Protein AF-A0A6G0A074-F1 (afdb_monomer)

Solvent-accessible surface area (backbone atoms only — not comparable to full-atom values): 10201 Å² total; per-residue (Å²): 135,84,61,77,75,66,58,67,53,49,57,34,49,50,40,23,53,50,10,44,52,34,24,52,52,24,45,55,54,45,50,52,54,49,53,52,26,70,73,69,56,57,75,54,70,69,56,51,53,50,46,51,53,35,48,51,46,16,53,52,8,47,50,36,26,48,57,20,47,52,52,57,41,70,76,45,48,68,67,45,74,73,26,37,65,51,51,39,40,50,54,37,50,49,54,36,50,56,44,49,51,45,43,58,72,58,47,46,56,53,53,52,49,60,57,72,41,88,86,60,82,68,56,71,67,57,55,52,50,54,51,52,52,48,34,42,44,50,14,46,44,54,33,29,55,51,49,45,50,49,61,71,68,53,81,81,77,91,58,57,40,66,59,54,47,51,53,48,50,53,46,30,53,51,34,27,50,51,32,49,50,51,52,53,54,53,56,54,57,66,74,77,110

Sequence (193 aa):
MEFPFIDGVRIPLFLHLLGFAMGLGGAIVTDLFFFRFIRDFRISRQEADLMRILSGIMWTGILLLTVSGVWLFAMNTERYLASDRFLAKMTIVAALLVNGTFLHFVIAPKLHKIAYHEKTHPKHDELKRLRRQAFVSGGISFASWFSAFVLA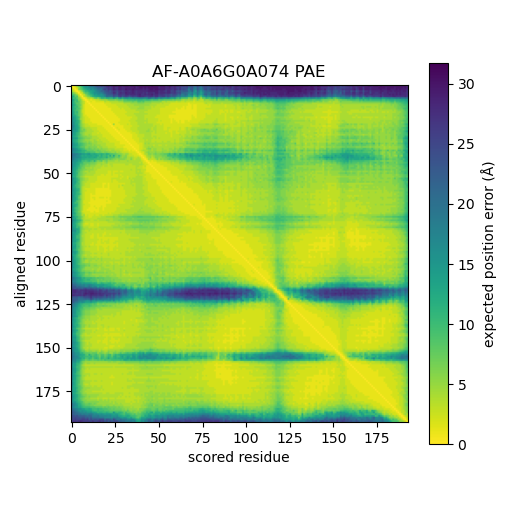WLKWRDVPYIAYIAAYALFLTSAVTGSLLIDRQMERKSRVQ

pLDDT: mean 85.56, std 12.69, range [37.12, 98.31]

Secondary structure (DSSP, 8-state):
---HHHHHHHHHHHHHHHHHHHHHHHHHHHHHHHHHHHHHS---HHHHHHHHHHHHHHHHHHHHHHHHHHHHHHHSHHHHHT-HHHHHHHHHHHHHHHHHHHIIIIIHHHHHHHHH-TT----HHHHHHHHHHHHHHHHHHHHHHHHHHHHHH----S--HHHHHHHHHHHHHHHHHHHHHHHHHHHHHTTT-

Mean predicted aligned error: 6.37 Å

Foldseek 3Di:
DDDPVVPQLPVLVVLQVQLLCQQLVLLVVLLVLVLVCLLVLEDDPVSVVVNVVSVVSNVSSVVSNVVSVVSNCVVPVPVLVPALLNVLLVVLVVLLVVLVCCCVVPLVVVSVCSSPDPPDDPPPVVSLVSSLSSLLSSLSNVLSSVLNVCSVVDPDRPDHNVNSVVVSVVSSVVSSVVSVVVSVVSVVVVVVD

Radius of gyration: 19.54 Å; Cα contacts (8 Å, |Δi|>4): 151; chains: 1; bounding box: 55×35×57 Å

Structure (mmCIF, N/CA/C/O backbone):
data_AF-A0A6G0A074-F1
#
_entry.id   AF-A0A6G0A074-F1
#
loop_
_atom_site.group_PDB
_atom_site.id
_atom_site.type_symbol
_atom_site.label_atom_id
_atom_site.label_alt_id
_atom_site.label_comp_id
_atom_site.label_asym_id
_atom_site.label_entity_id
_atom_site.label_seq_id
_atom_site.pdbx_PDB_ins_code
_atom_site.Cartn_x
_atom_site.Cartn_y
_atom_site.Cartn_z
_atom_site.occupancy
_atom_site.B_iso_or_equiv
_atom_site.auth_seq_id
_atom_site.auth_comp_id
_atom_site.auth_asym_id
_atom_site.auth_atom_id
_atom_site.pdbx_PDB_model_num
ATOM 1 N N . MET A 1 1 ? 27.599 18.579 -23.836 1.00 37.12 1 MET A N 1
ATOM 2 C CA . MET A 1 1 ? 26.781 17.586 -24.559 1.00 37.12 1 MET A CA 1
ATOM 3 C C . MET A 1 1 ? 25.788 17.045 -23.540 1.00 37.12 1 MET A C 1
ATOM 5 O O . MET A 1 1 ? 26.117 16.139 -22.787 1.00 37.12 1 MET A O 1
ATOM 9 N N . GLU A 1 2 ? 24.659 17.733 -23.377 1.00 38.62 2 GLU A N 1
ATOM 10 C CA . GLU A 1 2 ? 23.590 17.294 -22.474 1.00 38.62 2 GLU A CA 1
ATOM 11 C C . GLU A 1 2 ? 22.882 16.110 -23.128 1.00 38.62 2 GLU A C 1
ATOM 13 O O . GLU A 1 2 ? 22.582 16.151 -24.319 1.00 38.62 2 GLU A O 1
ATOM 18 N N . PHE A 1 3 ? 22.695 15.024 -22.383 1.00 38.44 3 PHE A N 1
ATOM 19 C CA . PHE A 1 3 ? 21.988 13.844 -22.866 1.00 38.44 3 PHE A CA 1
ATOM 20 C C . PHE A 1 3 ? 20.483 14.040 -22.611 1.00 38.44 3 PHE A C 1
ATOM 22 O O . PHE A 1 3 ? 20.051 13.806 -21.481 1.00 38.44 3 PHE A O 1
ATOM 29 N N . PRO A 1 4 ? 19.654 14.383 -23.617 1.00 48.97 4 PRO A N 1
ATOM 30 C CA . PRO A 1 4 ? 18.220 14.646 -23.424 1.00 48.97 4 PRO A CA 1
ATOM 31 C C . PRO A 1 4 ? 17.438 13.436 -22.877 1.00 48.97 4 PRO A C 1
ATOM 33 O O . PRO A 1 4 ? 16.350 13.579 -22.325 1.00 48.97 4 PRO A O 1
ATOM 36 N N . PHE A 1 5 ? 18.005 12.228 -22.970 1.00 48.47 5 PHE A N 1
ATOM 37 C CA . PHE A 1 5 ? 17.428 11.005 -22.408 1.00 48.47 5 PHE A CA 1
ATOM 38 C C . PHE A 1 5 ? 17.556 10.908 -20.876 1.00 48.47 5 PHE A C 1
ATOM 40 O O . PHE A 1 5 ? 16.754 10.237 -20.227 1.00 48.47 5 PHE A O 1
ATOM 47 N N . ILE A 1 6 ? 18.549 11.576 -20.276 1.00 54.50 6 ILE A N 1
ATOM 48 C CA . ILE A 1 6 ? 18.783 11.526 -18.826 1.00 54.50 6 ILE A CA 1
ATOM 49 C C . ILE A 1 6 ? 17.765 12.402 -18.072 1.00 54.50 6 ILE A C 1
ATOM 51 O O . ILE A 1 6 ? 17.428 12.087 -16.930 1.00 54.50 6 ILE A O 1
ATOM 55 N N . ASP A 1 7 ? 17.207 13.434 -18.706 1.00 61.25 7 ASP A N 1
ATOM 56 C CA . ASP A 1 7 ? 16.303 14.379 -18.038 1.00 61.25 7 ASP A CA 1
ATOM 57 C C . ASP A 1 7 ? 14.841 13.917 -18.002 1.00 61.25 7 ASP A C 1
ATOM 59 O O . ASP A 1 7 ? 14.151 14.138 -17.003 1.00 61.25 7 ASP A O 1
ATOM 63 N N . GLY A 1 8 ? 14.388 13.169 -19.015 1.00 73.00 8 GLY A N 1
ATOM 64 C CA . GLY A 1 8 ? 13.000 12.703 -19.105 1.00 73.00 8 GLY A CA 1
ATOM 65 C C . GLY A 1 8 ? 12.577 11.750 -17.981 1.00 73.00 8 GLY A C 1
ATOM 66 O O . GLY A 1 8 ? 11.441 11.817 -17.526 1.00 73.00 8 GLY A O 1
ATOM 67 N N . VAL A 1 9 ? 13.478 10.890 -17.491 1.00 84.31 9 VAL A N 1
ATOM 68 C CA . VAL A 1 9 ? 13.167 9.892 -16.443 1.00 84.31 9 VAL A CA 1
ATOM 69 C C . VAL A 1 9 ? 13.237 10.490 -15.034 1.00 84.31 9 VAL A C 1
ATOM 71 O O . VAL A 1 9 ? 12.569 10.005 -14.122 1.00 84.31 9 VAL A O 1
ATOM 74 N N . ARG A 1 10 ? 14.026 11.553 -14.831 1.00 88.31 10 ARG A N 1
ATOM 75 C CA . ARG A 1 10 ? 14.279 12.136 -13.501 1.00 88.31 10 ARG A CA 1
ATOM 76 C C . ARG A 1 10 ? 13.015 12.681 -12.856 1.00 88.31 10 ARG A C 1
ATOM 78 O O . ARG A 1 10 ? 12.766 12.393 -11.691 1.00 88.31 10 ARG A O 1
ATOM 85 N N . ILE A 1 11 ? 12.219 13.431 -13.617 1.00 91.25 11 ILE A N 1
ATOM 86 C CA . ILE A 1 11 ? 10.974 14.041 -13.136 1.00 91.25 11 ILE A CA 1
ATOM 87 C C . ILE A 1 11 ? 9.956 12.973 -12.707 1.00 91.25 11 ILE A C 1
ATOM 89 O O . ILE A 1 11 ? 9.558 12.988 -11.540 1.00 91.25 11 ILE A O 1
ATOM 93 N N . PRO A 1 12 ? 9.547 12.018 -13.566 1.00 93.06 12 PRO A N 1
ATOM 94 C CA . PRO A 1 12 ? 8.594 11.002 -13.153 1.00 93.06 12 PRO A CA 1
ATOM 95 C C . PRO A 1 12 ? 9.177 10.106 -12.057 1.00 93.06 12 PRO A C 1
ATOM 97 O O . PRO A 1 12 ? 8.452 9.766 -11.134 1.00 93.06 12 PRO A O 1
ATOM 100 N N . LEU A 1 13 ? 10.477 9.794 -12.054 1.00 91.88 13 LEU A N 1
ATOM 101 C CA . LEU A 1 13 ? 11.084 9.052 -10.945 1.00 91.88 13 LEU A CA 1
ATOM 102 C C . LEU A 1 13 ? 11.005 9.818 -9.617 1.00 91.88 13 LEU A C 1
ATOM 104 O O . LEU A 1 13 ? 10.638 9.231 -8.601 1.00 91.88 13 LEU A O 1
ATOM 108 N N . PHE A 1 14 ? 11.312 11.115 -9.615 1.00 93.62 14 PHE A N 1
ATOM 109 C CA . PHE A 1 14 ? 11.195 11.965 -8.432 1.00 93.62 14 PHE A CA 1
ATOM 110 C C . PHE A 1 14 ? 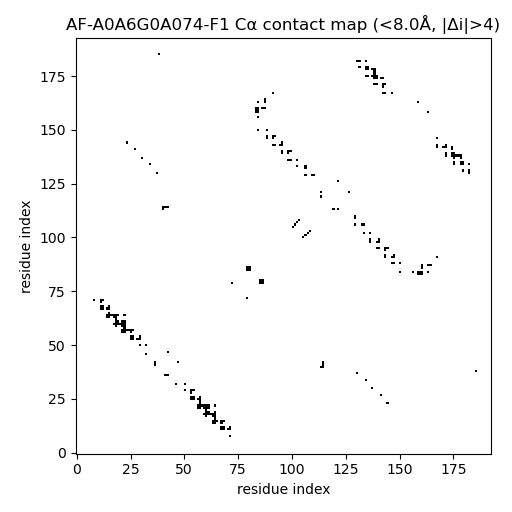9.753 12.004 -7.915 1.00 93.62 14 PHE A C 1
ATOM 112 O O . PHE A 1 14 ? 9.518 11.732 -6.738 1.00 93.62 14 PHE A O 1
ATOM 119 N N . LEU A 1 15 ? 8.782 12.258 -8.798 1.00 95.19 15 LEU A N 1
ATOM 120 C CA . LEU A 1 15 ? 7.359 12.253 -8.449 1.00 95.19 15 LEU A CA 1
ATOM 121 C C . LEU A 1 15 ? 6.897 10.879 -7.945 1.00 95.19 15 LEU A C 1
ATOM 123 O O . LEU A 1 15 ? 6.093 10.812 -7.018 1.00 95.19 15 LEU A O 1
ATOM 127 N N . HIS A 1 16 ? 7.430 9.792 -8.507 1.00 93.94 16 HIS A N 1
ATOM 128 C CA . HIS A 1 16 ? 7.124 8.428 -8.083 1.00 93.94 16 HIS A CA 1
ATOM 129 C C . HIS A 1 16 ? 7.633 8.150 -6.673 1.00 93.94 16 HIS A C 1
ATOM 131 O O . HIS A 1 16 ? 6.890 7.627 -5.849 1.00 93.94 16 HIS A O 1
ATOM 137 N N . LEU A 1 17 ? 8.873 8.536 -6.366 1.00 93.50 17 LEU A N 1
ATOM 138 C CA . LEU A 1 17 ? 9.456 8.370 -5.034 1.00 93.50 17 LEU A CA 1
ATOM 139 C C . LEU A 1 17 ? 8.767 9.261 -3.993 1.00 93.50 17 LEU A C 1
ATOM 141 O O . LEU A 1 17 ? 8.510 8.804 -2.881 1.00 93.50 17 LEU A O 1
ATOM 145 N N . LEU A 1 18 ? 8.418 10.498 -4.358 1.00 94.94 18 LEU A N 1
ATOM 146 C CA . LEU A 1 18 ? 7.651 11.398 -3.499 1.00 94.94 18 LEU A CA 1
ATOM 147 C C . LEU A 1 18 ? 6.253 10.833 -3.216 1.00 94.94 18 LEU A C 1
ATOM 149 O O . LEU A 1 18 ? 5.852 10.721 -2.058 1.00 94.94 18 LEU A O 1
ATOM 153 N N . GLY A 1 19 ? 5.544 10.412 -4.266 1.00 94.94 19 GLY A N 1
ATOM 154 C CA . GLY A 1 19 ? 4.239 9.768 -4.150 1.00 94.94 19 GLY A CA 1
ATOM 155 C C . GLY A 1 19 ? 4.298 8.493 -3.312 1.00 94.94 19 GLY A C 1
ATOM 156 O O . GLY A 1 19 ? 3.427 8.265 -2.475 1.00 94.94 19 GLY A O 1
ATOM 157 N N . PHE A 1 20 ? 5.368 7.706 -3.460 1.00 92.50 20 PHE A N 1
ATOM 158 C CA . PHE A 1 20 ? 5.613 6.516 -2.653 1.00 92.50 20 PHE A CA 1
ATOM 159 C C . PHE A 1 20 ? 5.804 6.858 -1.172 1.00 92.50 20 PHE A C 1
ATOM 161 O O . PHE A 1 20 ? 5.155 6.251 -0.324 1.00 92.50 20 PHE A O 1
ATOM 168 N N . ALA A 1 21 ? 6.651 7.839 -0.849 1.00 92.94 21 ALA A N 1
ATOM 169 C CA . ALA A 1 21 ? 6.908 8.254 0.529 1.00 92.94 21 ALA A CA 1
ATOM 170 C C . ALA A 1 21 ? 5.642 8.799 1.211 1.00 92.94 21 ALA A C 1
ATOM 172 O O . ALA A 1 21 ? 5.338 8.420 2.343 1.00 92.94 21 ALA A O 1
ATOM 173 N N . MET A 1 22 ? 4.870 9.632 0.505 1.00 93.44 22 MET A N 1
ATOM 174 C CA . MET A 1 22 ? 3.589 10.159 0.988 1.00 93.44 22 MET A CA 1
ATOM 175 C C . MET A 1 22 ? 2.543 9.053 1.159 1.00 93.44 22 MET A C 1
ATOM 177 O O . MET A 1 22 ? 1.859 9.008 2.179 1.00 93.44 22 MET A O 1
ATOM 181 N N . GLY A 1 23 ? 2.432 8.153 0.178 1.00 90.44 23 GLY A N 1
ATOM 182 C CA . GLY A 1 23 ? 1.483 7.042 0.191 1.00 90.44 23 GLY A CA 1
ATOM 183 C C . GLY A 1 23 ? 1.774 6.051 1.315 1.00 90.44 23 GLY A C 1
ATOM 184 O O . GLY A 1 23 ? 0.900 5.795 2.138 1.00 90.44 23 GLY A O 1
ATOM 185 N N . LEU A 1 24 ? 3.013 5.556 1.399 1.00 90.12 24 LEU A N 1
ATOM 186 C CA . LEU A 1 24 ? 3.448 4.617 2.433 1.00 90.12 24 LEU A CA 1
ATOM 187 C C . LEU A 1 24 ? 3.357 5.241 3.829 1.00 90.12 24 LEU A C 1
ATOM 189 O O . LEU A 1 24 ? 2.776 4.644 4.732 1.00 90.12 24 LEU A O 1
ATOM 193 N N . GLY A 1 25 ? 3.910 6.446 4.009 1.00 89.06 25 GLY A N 1
ATOM 194 C CA . GLY A 1 25 ? 3.890 7.140 5.295 1.00 89.06 25 GLY A CA 1
ATOM 195 C C . GLY A 1 25 ? 2.464 7.444 5.756 1.00 89.06 25 GLY A C 1
ATOM 196 O O . GLY A 1 25 ? 2.098 7.129 6.887 1.00 89.06 25 GLY A O 1
ATOM 197 N N . GLY A 1 26 ? 1.632 7.986 4.862 1.00 86.81 26 GLY A N 1
ATOM 198 C CA . GLY A 1 26 ? 0.226 8.274 5.138 1.00 86.81 26 GLY A CA 1
ATOM 199 C C . GLY A 1 26 ? -0.581 7.019 5.474 1.00 86.81 26 GLY A C 1
ATOM 200 O O . GLY A 1 26 ? -1.353 7.037 6.434 1.00 86.81 26 GLY A O 1
ATOM 201 N N . ALA A 1 27 ? -0.361 5.920 4.747 1.00 83.81 27 ALA A N 1
ATOM 202 C CA . ALA A 1 27 ? -1.017 4.642 5.006 1.00 83.81 27 ALA A CA 1
ATOM 203 C C . ALA A 1 27 ? -0.611 4.048 6.359 1.00 83.81 27 ALA A C 1
ATOM 205 O O . ALA A 1 27 ? -1.489 3.703 7.142 1.00 83.81 27 ALA A O 1
ATOM 206 N N . ILE A 1 28 ? 0.688 4.003 6.685 1.00 85.88 28 ILE A N 1
ATOM 207 C CA . ILE A 1 28 ? 1.168 3.481 7.976 1.00 85.88 28 ILE A CA 1
ATOM 208 C C . ILE A 1 28 ? 0.549 4.257 9.138 1.00 85.88 28 ILE A C 1
ATOM 210 O O . ILE A 1 28 ? 0.038 3.654 10.080 1.00 85.88 28 ILE A O 1
ATOM 214 N N . VAL A 1 29 ? 0.576 5.592 9.089 1.00 84.88 29 VAL A N 1
ATOM 215 C CA . VAL A 1 29 ? 0.033 6.394 1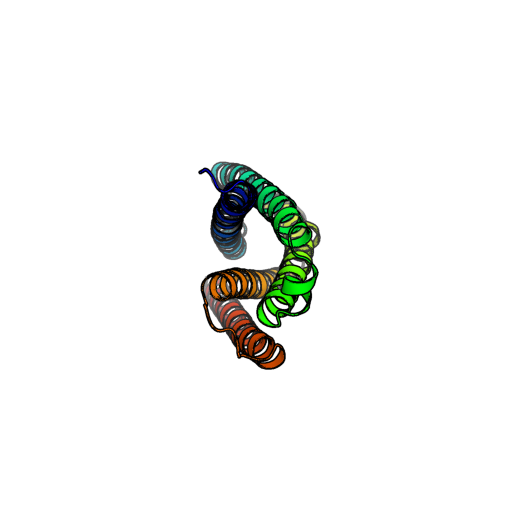0.191 1.00 84.88 29 VAL A CA 1
ATOM 216 C C . VAL A 1 29 ? -1.485 6.223 10.269 1.00 84.88 29 VAL A C 1
ATOM 218 O O . VAL A 1 29 ? -2.010 6.001 11.357 1.00 84.88 29 VAL A O 1
ATOM 221 N N . THR A 1 30 ? -2.195 6.240 9.139 1.00 81.12 30 THR A N 1
ATOM 222 C CA . THR A 1 30 ? -3.653 6.028 9.118 1.00 81.12 30 THR A CA 1
ATOM 223 C C . THR A 1 30 ? -4.030 4.655 9.675 1.00 81.12 30 THR A C 1
ATOM 225 O O . THR A 1 30 ? -4.932 4.577 10.508 1.00 81.12 30 THR A O 1
ATOM 228 N N . ASP A 1 31 ? -3.303 3.598 9.307 1.00 79.62 31 ASP A N 1
ATOM 229 C CA . ASP A 1 31 ? -3.504 2.248 9.835 1.00 79.62 31 ASP A CA 1
ATOM 230 C C . ASP A 1 31 ? -3.249 2.202 11.353 1.00 79.62 31 ASP A C 1
ATOM 232 O O . ASP A 1 31 ? -4.029 1.600 12.087 1.00 79.62 31 ASP A O 1
ATOM 236 N N . LEU A 1 32 ? -2.226 2.895 11.872 1.00 82.19 32 LEU A N 1
ATOM 237 C CA . LEU A 1 32 ? -1.968 2.981 13.319 1.00 82.19 32 LEU A CA 1
ATOM 238 C C . LEU A 1 32 ? -3.112 3.661 14.085 1.00 82.19 32 LEU A C 1
ATOM 240 O O . LEU A 1 32 ? -3.548 3.148 15.120 1.00 82.19 32 LEU A O 1
ATOM 244 N N . PHE A 1 33 ? -3.622 4.791 13.586 1.00 79.62 33 PHE A N 1
ATOM 245 C CA . PHE A 1 33 ? -4.787 5.455 14.185 1.00 79.62 33 PHE A CA 1
ATOM 246 C C . PHE A 1 33 ? -6.036 4.583 14.092 1.00 79.62 33 PHE A C 1
ATOM 248 O O . PHE A 1 33 ? -6.816 4.514 15.039 1.00 79.62 33 PHE A O 1
ATOM 255 N N . PHE A 1 34 ? -6.195 3.861 12.989 1.00 77.56 34 PHE A N 1
ATOM 256 C CA . PHE A 1 34 ? -7.287 2.923 12.800 1.00 77.56 34 PHE A CA 1
ATOM 257 C C . PHE A 1 34 ? -7.227 1.751 13.793 1.00 77.56 34 PHE A C 1
ATOM 259 O O . PHE A 1 34 ? -8.236 1.421 14.415 1.00 77.56 34 PHE A O 1
ATOM 266 N N . PHE A 1 35 ? -6.047 1.173 14.033 1.00 78.00 35 PHE A N 1
ATOM 267 C CA . PHE A 1 35 ? -5.851 0.145 15.062 1.00 78.00 35 PHE A CA 1
ATOM 268 C C . PHE A 1 35 ? -6.099 0.668 16.474 1.00 78.00 35 PHE A C 1
ATOM 270 O O . PHE A 1 35 ? -6.691 -0.032 17.299 1.00 78.00 35 PHE A O 1
ATOM 277 N N . ARG A 1 36 ? -5.669 1.902 16.756 1.00 80.75 36 ARG A N 1
ATOM 278 C CA . ARG A 1 36 ? -5.965 2.572 18.024 1.00 80.75 36 ARG A CA 1
ATOM 279 C C . ARG A 1 36 ? -7.473 2.719 18.206 1.00 80.75 36 ARG A C 1
ATOM 281 O O . ARG A 1 36 ? -7.981 2.252 19.214 1.00 80.75 36 ARG A O 1
ATOM 288 N N . PHE A 1 37 ? -8.170 3.232 17.199 1.00 77.81 37 PHE A N 1
ATOM 289 C CA . PHE A 1 37 ? -9.621 3.367 17.216 1.00 77.81 37 PHE A CA 1
ATOM 290 C C . PHE A 1 37 ? -10.340 2.031 17.422 1.00 77.81 37 PHE A C 1
ATOM 292 O O . PHE A 1 37 ? -11.305 1.943 18.165 1.00 77.81 37 PHE A O 1
ATOM 299 N N . ILE A 1 38 ? -9.880 0.953 16.794 1.00 76.12 38 ILE A N 1
ATOM 300 C CA . ILE A 1 38 ? -10.489 -0.372 16.963 1.00 76.12 38 ILE A CA 1
ATOM 301 C C . ILE A 1 38 ? -10.341 -0.907 18.396 1.00 76.12 38 ILE A C 1
ATOM 303 O O . ILE A 1 38 ? -11.151 -1.721 18.845 1.00 76.12 38 ILE A O 1
ATOM 307 N N . ARG A 1 39 ? -9.302 -0.477 19.117 1.00 75.19 39 ARG A N 1
ATOM 308 C CA . ARG A 1 39 ? -9.063 -0.877 20.506 1.00 75.19 39 ARG A CA 1
ATOM 309 C C . ARG A 1 39 ? -10.077 -0.265 21.461 1.00 75.19 39 ARG A C 1
ATOM 311 O O . ARG A 1 39 ? -10.516 -0.948 22.378 1.00 75.19 39 ARG A O 1
ATOM 318 N N . ASP A 1 40 ? -10.363 1.021 21.301 1.00 74.56 40 ASP A N 1
ATOM 319 C CA . ASP A 1 40 ? -11.133 1.818 22.261 1.00 74.56 40 ASP A CA 1
ATOM 320 C C . ASP A 1 40 ? -12.498 2.275 21.723 1.00 74.56 40 ASP A C 1
ATOM 322 O O . ASP A 1 40 ? -13.299 2.809 22.488 1.00 74.56 40 ASP A O 1
ATOM 326 N N . PHE A 1 41 ? -12.784 2.030 20.440 1.00 73.62 41 PHE A N 1
ATOM 327 C CA . PHE A 1 41 ? -13.959 2.495 19.691 1.00 73.62 41 PHE A CA 1
ATOM 328 C C . PHE A 1 41 ? -14.223 3.998 19.846 1.00 73.62 41 PHE A C 1
ATOM 330 O O . PHE A 1 41 ? -15.353 4.461 19.683 1.00 73.62 41 PHE A O 1
ATOM 337 N N . ARG A 1 42 ? -13.183 4.780 20.153 1.00 73.69 42 ARG A N 1
ATOM 338 C CA . ARG A 1 42 ? -13.276 6.217 20.410 1.00 73.69 42 ARG A CA 1
ATOM 339 C C . ARG A 1 42 ? -12.272 6.947 19.532 1.00 73.69 42 ARG A C 1
ATOM 341 O O . ARG A 1 42 ? -11.091 6.637 19.526 1.00 73.69 42 ARG A O 1
ATOM 348 N N . ILE A 1 43 ? -12.755 7.942 18.799 1.00 75.81 43 ILE A N 1
ATOM 349 C CA . ILE A 1 43 ? -11.919 8.906 18.083 1.00 75.81 43 ILE A CA 1
ATOM 350 C C . ILE A 1 43 ? -12.254 10.283 18.646 1.00 75.81 43 ILE A C 1
ATOM 352 O O . ILE A 1 43 ? -13.402 10.731 18.600 1.00 75.81 43 ILE A O 1
ATOM 356 N N . SER A 1 44 ? -11.253 10.963 19.193 1.00 81.31 44 SER A N 1
ATOM 357 C CA . SER A 1 44 ? -11.359 12.382 19.528 1.00 81.31 44 SER A CA 1
ATOM 358 C C . SER A 1 44 ? -11.456 13.230 18.255 1.00 81.31 44 SER A C 1
ATOM 360 O O . SER A 1 44 ? -11.028 12.823 17.175 1.00 81.31 44 SER A O 1
ATOM 362 N N . ARG A 1 45 ? -11.985 14.456 18.364 1.00 81.06 45 ARG A N 1
ATOM 363 C CA . ARG A 1 45 ? -12.049 15.383 17.215 1.00 81.06 45 ARG A CA 1
ATOM 364 C C . ARG A 1 45 ? -10.668 15.643 16.604 1.00 81.06 45 ARG A C 1
ATOM 366 O O . ARG A 1 45 ? -10.533 15.636 15.390 1.00 81.06 45 ARG A O 1
ATOM 373 N N . GLN A 1 46 ? -9.650 15.786 17.451 1.00 84.38 46 GLN A N 1
ATOM 374 C CA . GLN A 1 46 ? -8.261 15.987 17.031 1.00 84.38 46 GLN A CA 1
ATOM 375 C C . GLN A 1 46 ? -7.721 14.777 16.254 1.00 84.38 46 GLN A C 1
ATOM 377 O O . GLN A 1 46 ? -7.100 14.950 15.208 1.00 84.38 46 GLN A O 1
ATOM 382 N N . GLU A 1 47 ? -7.995 13.553 16.723 1.00 81.19 47 GLU A N 1
ATOM 383 C CA . GLU A 1 47 ? -7.628 12.322 16.010 1.00 81.19 47 GLU A CA 1
ATOM 384 C C . GLU A 1 47 ? -8.357 12.227 14.657 1.00 81.19 47 GLU A C 1
ATOM 386 O O . GLU A 1 47 ? -7.727 11.907 13.651 1.00 81.19 47 GLU A O 1
ATOM 391 N N . ALA A 1 48 ? -9.649 12.572 14.596 1.00 81.38 48 ALA A N 1
ATOM 392 C CA . ALA A 1 48 ? -10.417 12.581 13.347 1.00 81.38 48 ALA A CA 1
ATOM 393 C C . ALA A 1 48 ? -9.866 13.585 12.323 1.00 81.38 48 ALA A C 1
ATOM 395 O O . ALA A 1 48 ? -9.733 13.260 11.140 1.00 81.38 48 ALA A O 1
ATOM 396 N N . ASP A 1 49 ? -9.548 14.802 12.766 1.00 85.94 49 ASP A N 1
ATOM 397 C CA . ASP A 1 49 ? -9.016 15.851 11.897 1.00 85.94 49 ASP A CA 1
ATOM 398 C C . ASP A 1 49 ? -7.615 15.488 11.387 1.00 85.94 49 ASP A C 1
ATOM 400 O O . ASP A 1 49 ? -7.341 15.628 10.192 1.00 85.94 49 ASP A O 1
ATOM 404 N N . LEU A 1 50 ? -6.763 14.917 12.246 1.00 85.94 50 LEU A N 1
ATOM 405 C CA . LEU A 1 50 ? -5.457 14.398 11.841 1.00 85.94 50 LEU A CA 1
ATOM 406 C C . LEU A 1 50 ? -5.590 13.261 10.819 1.00 85.94 50 LEU A C 1
ATOM 408 O O . LEU A 1 50 ? -4.923 13.288 9.785 1.00 85.94 50 LEU A O 1
ATOM 412 N N . MET A 1 51 ? -6.486 12.296 11.051 1.00 83.00 51 MET A N 1
ATOM 413 C CA . MET A 1 51 ? -6.754 11.219 10.090 1.00 83.00 51 MET A CA 1
ATOM 414 C C . MET A 1 51 ? -7.250 11.758 8.744 1.00 83.00 51 MET A C 1
ATOM 416 O O . MET A 1 51 ? -6.861 11.228 7.703 1.00 83.00 51 MET A O 1
ATOM 420 N N . ARG A 1 52 ? -8.069 12.821 8.731 1.00 85.44 52 ARG A N 1
ATOM 421 C CA . ARG A 1 52 ? -8.533 13.467 7.492 1.00 85.44 52 ARG A CA 1
ATOM 422 C C . ARG A 1 52 ? -7.370 14.083 6.711 1.00 85.44 52 ARG A C 1
ATOM 424 O O . ARG A 1 52 ? -7.275 13.862 5.505 1.00 85.44 52 ARG A O 1
ATOM 431 N N . ILE A 1 53 ? -6.475 14.804 7.390 1.00 89.50 53 ILE A N 1
ATOM 432 C CA . ILE A 1 53 ? -5.281 15.406 6.773 1.00 89.50 53 ILE A CA 1
ATOM 433 C C . ILE A 1 53 ? -4.366 14.315 6.203 1.00 89.50 53 ILE A C 1
ATOM 435 O O . ILE A 1 53 ? -3.987 14.373 5.034 1.00 89.50 53 ILE A O 1
ATOM 439 N N . LEU A 1 54 ? -4.059 13.285 6.998 1.00 87.75 54 LEU A N 1
ATOM 440 C CA . LEU A 1 54 ? -3.202 12.171 6.583 1.00 87.75 54 LEU A CA 1
ATOM 441 C C . LEU A 1 54 ? -3.801 11.375 5.424 1.00 87.75 54 LEU A C 1
ATOM 443 O O . LEU A 1 54 ? -3.079 11.010 4.499 1.00 87.75 54 LEU A O 1
ATOM 447 N N . SER A 1 55 ? -5.119 11.168 5.429 1.00 83.81 55 SER A N 1
ATOM 448 C CA . SER A 1 55 ? -5.823 10.540 4.310 1.00 83.81 55 SER A CA 1
ATOM 449 C C . SER A 1 55 ? -5.685 11.374 3.035 1.00 83.81 55 SER A C 1
ATOM 451 O O . SER A 1 55 ? -5.430 10.818 1.971 1.00 83.81 55 SER A O 1
ATOM 453 N N . GLY A 1 56 ? -5.788 12.705 3.125 1.00 88.69 56 GLY A N 1
ATOM 454 C CA . GLY A 1 56 ? -5.556 13.607 1.992 1.00 88.69 56 GLY A CA 1
ATOM 455 C C . GLY A 1 56 ? -4.129 13.516 1.437 1.00 88.69 56 GLY A C 1
ATOM 456 O O . GLY A 1 56 ? -3.942 13.401 0.223 1.00 88.69 56 GLY A O 1
ATOM 457 N N . ILE A 1 57 ? -3.121 13.491 2.316 1.00 91.19 57 ILE A N 1
ATOM 458 C CA . ILE A 1 57 ? -1.709 13.290 1.941 1.00 91.19 57 ILE A CA 1
ATOM 459 C C . ILE A 1 57 ? -1.516 11.925 1.270 1.00 91.19 57 ILE A C 1
ATOM 461 O O . ILE A 1 57 ? -0.880 11.846 0.220 1.00 91.19 57 ILE A O 1
ATOM 465 N N . MET A 1 58 ? -2.099 10.864 1.832 1.00 89.31 58 MET A N 1
ATOM 466 C CA . MET A 1 58 ? -2.034 9.507 1.288 1.00 89.31 58 MET A CA 1
ATOM 467 C C . MET A 1 58 ? -2.637 9.439 -0.119 1.00 89.31 58 MET A C 1
ATOM 469 O O . MET A 1 58 ? -1.987 8.935 -1.031 1.00 89.31 58 MET A O 1
ATOM 473 N N . TRP A 1 59 ? -3.842 9.981 -0.326 1.00 86.69 59 TRP A N 1
ATOM 474 C CA . TRP A 1 59 ? -4.495 9.999 -1.640 1.00 86.69 59 TRP A CA 1
ATOM 475 C C . TRP A 1 59 ? -3.724 10.829 -2.667 1.00 86.69 59 TRP A C 1
ATOM 477 O O . TRP A 1 59 ? -3.587 10.411 -3.816 1.00 86.69 59 TRP A O 1
ATOM 487 N N . THR A 1 60 ? -3.155 11.959 -2.245 1.00 92.38 60 THR A N 1
ATOM 488 C CA . THR A 1 60 ? -2.256 12.761 -3.088 1.00 92.38 60 THR A CA 1
ATOM 489 C C . THR A 1 60 ? -1.015 11.954 -3.476 1.00 92.38 60 THR A C 1
ATOM 491 O O . THR A 1 60 ? -0.626 11.933 -4.643 1.00 92.38 60 THR A O 1
ATOM 494 N N . GLY A 1 61 ? -0.431 11.224 -2.522 1.00 93.31 61 GLY A N 1
ATOM 495 C CA . GLY A 1 61 ? 0.686 10.314 -2.761 1.00 93.31 61 GLY A CA 1
ATOM 496 C C . GLY A 1 61 ? 0.344 9.200 -3.751 1.00 93.31 61 GLY A C 1
ATOM 497 O O . GLY A 1 61 ? 1.102 8.971 -4.688 1.00 93.31 61 GLY A O 1
ATOM 498 N N . ILE A 1 62 ? -0.821 8.559 -3.606 1.00 90.88 62 ILE A N 1
ATOM 499 C CA . ILE A 1 62 ? -1.320 7.525 -4.530 1.00 90.88 62 ILE A CA 1
ATOM 500 C C . ILE A 1 62 ? -1.493 8.093 -5.942 1.00 90.88 62 ILE A C 1
ATOM 502 O O . ILE A 1 62 ? -1.080 7.448 -6.908 1.00 90.88 62 ILE A O 1
ATOM 506 N N . LEU A 1 63 ? -2.062 9.294 -6.077 1.00 93.62 63 LEU A N 1
ATOM 507 C CA . LEU A 1 63 ? -2.218 9.955 -7.373 1.00 93.62 63 LEU A CA 1
ATOM 508 C C . LEU A 1 63 ? -0.854 10.206 -8.027 1.00 93.62 63 LEU A C 1
ATOM 510 O O . LEU A 1 63 ? -0.640 9.790 -9.166 1.00 93.62 63 LEU A O 1
ATOM 514 N N . LEU A 1 64 ? 0.083 10.817 -7.293 1.00 95.19 64 LEU A N 1
ATOM 515 C CA . LEU A 1 64 ? 1.443 11.067 -7.777 1.00 95.19 64 LEU A CA 1
ATOM 516 C C . LEU A 1 64 ? 2.144 9.768 -8.173 1.00 95.19 64 LEU A C 1
ATOM 518 O O . LEU A 1 64 ? 2.691 9.682 -9.272 1.00 95.19 64 LEU A O 1
ATOM 522 N N . LEU A 1 65 ? 2.085 8.745 -7.318 1.00 93.75 65 LEU A N 1
ATOM 523 C CA . LEU A 1 65 ? 2.684 7.431 -7.543 1.00 93.75 65 LEU A CA 1
ATOM 524 C C . LEU A 1 65 ? 2.131 6.770 -8.810 1.00 93.75 65 LEU A C 1
ATOM 526 O O . LEU A 1 65 ? 2.893 6.210 -9.598 1.00 93.75 65 LEU A O 1
ATOM 530 N N . THR A 1 66 ? 0.818 6.860 -9.019 1.00 93.12 66 THR A N 1
ATOM 531 C CA . THR A 1 66 ? 0.130 6.237 -10.155 1.00 93.12 66 THR A CA 1
ATOM 532 C C . THR A 1 66 ? 0.464 6.956 -11.456 1.00 93.12 66 THR A C 1
ATOM 534 O O . THR A 1 66 ? 0.931 6.317 -12.395 1.00 93.12 66 THR A O 1
ATOM 537 N N . VAL A 1 67 ? 0.300 8.282 -11.506 1.00 96.25 67 VAL A N 1
ATOM 538 C CA . VAL A 1 67 ? 0.567 9.082 -12.715 1.00 96.25 67 VAL A CA 1
ATOM 539 C C . VAL A 1 67 ? 2.031 8.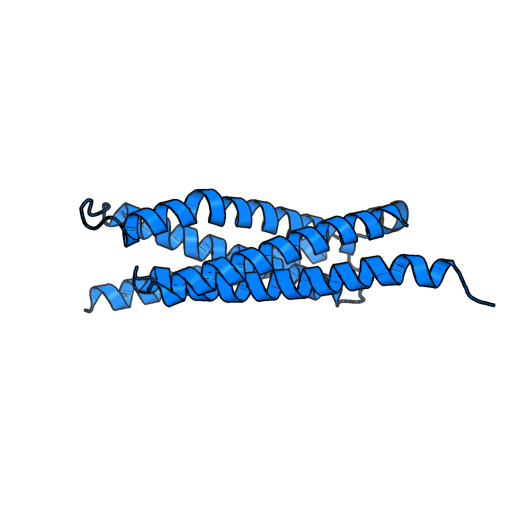961 -13.133 1.00 96.25 67 VAL A C 1
ATOM 541 O O . VAL A 1 67 ? 2.331 8.663 -14.288 1.00 96.25 67 VAL A O 1
ATOM 544 N N . SER A 1 68 ? 2.954 9.118 -12.185 1.00 95.25 68 SER A N 1
ATOM 545 C CA . SER A 1 68 ? 4.383 8.952 -12.459 1.00 95.25 68 SER A CA 1
ATOM 546 C C . SER A 1 68 ? 4.760 7.514 -12.824 1.00 95.25 68 SER A C 1
ATOM 548 O O . SER A 1 68 ? 5.622 7.309 -13.673 1.00 95.25 68 SER A O 1
ATOM 550 N N . GLY A 1 69 ? 4.109 6.510 -12.228 1.00 93.50 69 GLY A N 1
ATOM 551 C CA . GLY A 1 69 ? 4.326 5.102 -12.549 1.00 93.50 69 GLY A CA 1
ATOM 552 C C . GLY A 1 69 ? 3.892 4.759 -13.973 1.00 93.50 69 GLY A C 1
ATOM 553 O O . GLY A 1 69 ? 4.632 4.083 -14.686 1.00 93.50 69 GLY A O 1
ATOM 554 N N . VAL A 1 70 ? 2.739 5.279 -14.406 1.00 95.12 70 VAL A N 1
ATOM 555 C CA . VAL A 1 70 ? 2.259 5.166 -15.792 1.00 95.12 70 VAL A CA 1
ATOM 556 C C . VAL A 1 70 ? 3.216 5.873 -16.749 1.00 95.12 70 VAL A C 1
ATOM 558 O O . VAL A 1 70 ? 3.560 5.309 -17.784 1.00 95.12 70 VAL A O 1
ATOM 561 N N . TRP A 1 71 ? 3.708 7.060 -16.387 1.00 94.50 71 TRP A N 1
ATOM 562 C CA . TRP A 1 71 ? 4.698 7.777 -17.192 1.00 94.50 71 TRP A CA 1
ATOM 563 C C . TRP A 1 71 ? 5.993 6.964 -17.348 1.00 94.50 71 TRP A C 1
ATOM 565 O O . TRP A 1 71 ? 6.434 6.724 -18.471 1.00 94.50 71 TRP A O 1
ATOM 575 N N . LEU A 1 72 ? 6.567 6.460 -16.249 1.00 92.25 72 LEU A N 1
ATOM 576 C CA . LEU A 1 72 ? 7.753 5.595 -16.298 1.00 92.25 72 LEU A CA 1
ATOM 577 C C . LEU A 1 72 ? 7.511 4.358 -17.168 1.00 92.25 72 LEU A C 1
ATOM 579 O O . LEU A 1 72 ? 8.351 4.015 -17.994 1.00 92.25 72 LEU A O 1
ATOM 583 N N . PHE A 1 73 ? 6.354 3.713 -17.017 1.00 93.44 73 PHE A N 1
ATOM 584 C CA . PHE A 1 73 ? 5.984 2.540 -17.803 1.00 93.44 73 PHE A CA 1
ATOM 585 C C . PHE A 1 73 ? 5.878 2.839 -19.306 1.00 93.44 73 PHE A C 1
ATOM 587 O O . PHE A 1 73 ? 6.374 2.059 -20.122 1.00 93.44 73 PHE A O 1
ATOM 594 N N . ALA A 1 74 ? 5.290 3.978 -19.677 1.00 94.25 74 ALA A N 1
ATOM 595 C CA . ALA A 1 74 ? 5.140 4.402 -21.068 1.00 94.25 74 ALA A CA 1
ATOM 596 C C . ALA A 1 74 ? 6.487 4.707 -21.750 1.00 94.25 74 ALA A C 1
ATOM 598 O O . ALA A 1 74 ? 6.606 4.561 -22.962 1.00 94.25 74 ALA A O 1
ATOM 599 N N . MET A 1 75 ? 7.521 5.081 -20.986 1.00 91.88 75 MET A N 1
ATOM 600 C CA . MET A 1 75 ? 8.857 5.345 -21.535 1.00 91.88 75 MET A CA 1
ATOM 601 C C . MET A 1 75 ? 9.591 4.084 -22.009 1.00 91.88 75 MET A C 1
ATOM 603 O O . MET A 1 75 ? 10.491 4.190 -22.840 1.00 91.88 75 MET A O 1
ATOM 607 N N . ASN A 1 76 ? 9.268 2.900 -21.473 1.00 92.00 76 ASN A N 1
ATOM 608 C CA . ASN A 1 76 ? 9.876 1.641 -21.916 1.00 92.00 76 ASN A CA 1
ATOM 609 C C . ASN A 1 76 ? 9.007 0.421 -21.570 1.00 92.00 76 ASN A C 1
ATOM 611 O O . ASN A 1 76 ? 9.359 -0.409 -20.728 1.00 92.00 76 ASN A O 1
ATOM 615 N N . THR A 1 77 ? 7.847 0.330 -22.213 1.00 94.31 77 THR A N 1
ATOM 616 C CA . THR A 1 77 ? 6.833 -0.688 -21.917 1.00 94.31 77 THR A CA 1
ATOM 617 C C . THR A 1 77 ? 7.355 -2.117 -22.069 1.00 94.31 77 THR A C 1
ATOM 619 O O . THR A 1 77 ? 7.138 -2.935 -21.176 1.00 94.31 77 THR A O 1
ATOM 622 N N . GLU A 1 78 ? 8.101 -2.408 -23.137 1.00 94.94 78 GLU A N 1
ATOM 623 C CA . GLU A 1 78 ? 8.653 -3.744 -23.402 1.00 94.94 78 GLU A CA 1
ATOM 624 C C . GLU A 1 78 ? 9.560 -4.220 -22.259 1.00 94.94 78 GLU A C 1
ATOM 626 O O . GLU A 1 78 ? 9.370 -5.310 -21.718 1.00 94.94 78 GLU A O 1
ATOM 631 N N . ARG A 1 79 ? 10.480 -3.363 -21.797 1.00 91.75 79 ARG A N 1
ATOM 632 C CA . ARG A 1 79 ? 11.377 -3.689 -20.681 1.00 91.75 79 ARG A CA 1
ATOM 633 C C . ARG A 1 79 ? 10.631 -3.959 -19.379 1.00 91.75 79 ARG A C 1
ATOM 635 O O . ARG A 1 79 ? 11.068 -4.799 -18.594 1.00 91.75 79 ARG A O 1
ATOM 642 N N . TYR A 1 80 ? 9.561 -3.216 -19.101 1.00 92.19 80 TYR A N 1
ATOM 643 C CA . TYR A 1 80 ? 8.784 -3.413 -17.879 1.00 92.19 80 TYR A CA 1
ATOM 644 C C . TYR A 1 80 ? 7.925 -4.676 -17.948 1.00 92.19 80 TYR A C 1
ATOM 646 O O . TYR A 1 80 ? 7.895 -5.423 -16.973 1.00 92.19 80 TYR A O 1
ATOM 654 N N . LEU A 1 81 ? 7.290 -4.955 -19.088 1.00 94.62 81 LEU A N 1
ATOM 655 C CA . LEU A 1 81 ? 6.496 -6.171 -19.280 1.00 94.62 81 LEU A CA 1
ATOM 656 C C . LEU A 1 81 ? 7.354 -7.442 -19.272 1.00 94.62 81 LEU A C 1
ATOM 658 O O . LEU A 1 81 ? 6.901 -8.463 -18.770 1.00 94.62 81 LEU A O 1
ATOM 662 N N . ALA A 1 82 ? 8.601 -7.370 -19.742 1.00 94.19 82 ALA A N 1
ATOM 663 C CA . ALA A 1 82 ? 9.559 -8.473 -19.656 1.00 94.19 82 ALA A CA 1
ATOM 664 C C . ALA A 1 82 ? 10.193 -8.640 -18.258 1.00 94.19 82 ALA A C 1
ATOM 666 O O . ALA A 1 82 ? 10.989 -9.551 -18.042 1.00 94.19 82 ALA A O 1
ATOM 667 N N . SER A 1 83 ? 9.901 -7.751 -17.300 1.00 92.44 83 SER A N 1
ATOM 668 C CA . SER A 1 83 ? 10.509 -7.789 -15.969 1.00 92.44 83 SER A CA 1
ATOM 669 C C . SER A 1 83 ? 9.601 -8.479 -14.954 1.00 92.44 83 SER A C 1
ATOM 671 O O . SER A 1 83 ? 8.671 -7.872 -14.425 1.00 92.44 83 SER A O 1
ATOM 673 N N . ASP A 1 84 ? 9.966 -9.699 -14.563 1.00 95.06 84 ASP A N 1
ATOM 674 C CA . ASP A 1 84 ? 9.290 -10.469 -13.506 1.00 95.06 84 ASP A CA 1
ATOM 675 C C . ASP A 1 84 ? 9.118 -9.685 -12.201 1.00 95.06 84 ASP A C 1
ATOM 677 O O . ASP A 1 84 ? 8.062 -9.711 -11.569 1.00 95.06 84 ASP A O 1
ATOM 681 N N . ARG A 1 85 ? 10.139 -8.913 -11.820 1.00 93.19 85 ARG A N 1
ATOM 682 C CA . ARG A 1 85 ? 10.094 -8.025 -10.653 1.00 93.19 85 ARG A CA 1
ATOM 683 C C . ARG A 1 85 ? 9.035 -6.930 -10.800 1.00 93.19 85 ARG A C 1
ATOM 685 O O . ARG A 1 85 ? 8.354 -6.603 -9.829 1.00 93.19 85 ARG A O 1
ATOM 692 N N . PHE A 1 86 ? 8.917 -6.325 -11.985 1.00 93.31 86 PHE A N 1
ATOM 693 C CA . PHE A 1 86 ? 7.894 -5.311 -12.241 1.00 93.31 86 PHE A CA 1
ATOM 694 C C . PHE A 1 86 ? 6.498 -5.931 -12.194 1.00 93.31 86 PHE A C 1
ATOM 696 O O . PHE A 1 86 ? 5.639 -5.397 -11.496 1.00 93.31 86 PHE A O 1
ATOM 703 N N . LEU A 1 87 ? 6.295 -7.075 -12.852 1.00 95.69 87 LEU A N 1
ATOM 704 C CA . LEU A 1 87 ? 5.021 -7.795 -12.830 1.00 95.69 87 LEU A CA 1
ATOM 705 C C . LEU A 1 87 ? 4.622 -8.187 -11.402 1.00 95.69 87 LEU A C 1
ATOM 707 O O . LEU A 1 87 ? 3.499 -7.912 -10.985 1.00 95.69 87 LEU A O 1
ATOM 711 N N . ALA A 1 88 ? 5.554 -8.721 -10.606 1.00 96.50 88 ALA A N 1
ATOM 712 C CA . ALA A 1 88 ? 5.308 -9.047 -9.202 1.00 96.50 88 ALA A CA 1
ATOM 713 C C . ALA A 1 88 ? 4.920 -7.810 -8.380 1.00 96.50 88 ALA A C 1
ATOM 715 O O . ALA A 1 88 ? 3.955 -7.850 -7.613 1.00 96.50 88 ALA A O 1
ATOM 716 N N . LYS A 1 89 ? 5.614 -6.681 -8.584 1.00 94.69 89 LYS A N 1
ATOM 717 C CA . LYS A 1 89 ? 5.255 -5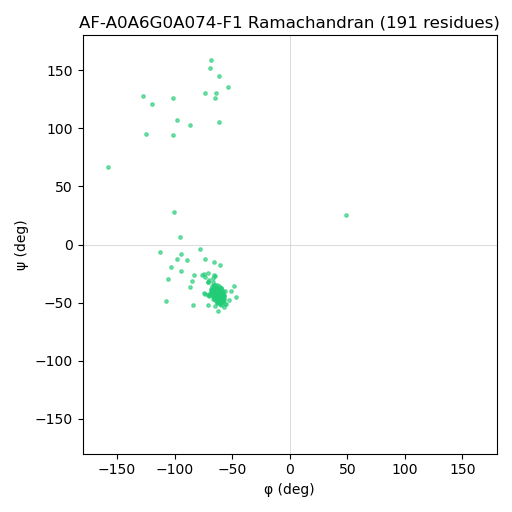.401 -7.959 1.00 94.69 89 LYS A CA 1
ATOM 718 C C . LYS A 1 89 ? 3.835 -4.977 -8.341 1.00 94.69 89 LYS A C 1
ATOM 720 O O . LYS A 1 89 ? 3.090 -4.553 -7.464 1.00 94.69 89 LYS A O 1
ATOM 725 N N . MET A 1 90 ? 3.443 -5.103 -9.609 1.00 95.38 90 MET A N 1
ATOM 726 C CA . MET A 1 90 ? 2.098 -4.734 -10.061 1.00 95.38 90 MET A CA 1
ATOM 727 C C . MET A 1 90 ? 1.013 -5.642 -9.472 1.00 95.38 90 MET A C 1
ATOM 729 O O . MET A 1 90 ? -0.035 -5.135 -9.076 1.00 95.38 90 MET A O 1
ATOM 733 N N . THR A 1 91 ? 1.278 -6.941 -9.308 1.00 97.31 91 THR A N 1
ATOM 734 C CA . THR A 1 91 ? 0.381 -7.864 -8.589 1.00 97.31 91 THR A CA 1
ATOM 735 C C . THR A 1 91 ? 0.180 -7.433 -7.133 1.00 97.31 91 THR A C 1
ATOM 737 O O . THR A 1 91 ? -0.950 -7.382 -6.648 1.00 97.31 91 THR A O 1
ATOM 740 N N . ILE A 1 92 ? 1.258 -7.059 -6.439 1.00 96.81 92 ILE A N 1
ATOM 741 C CA . ILE A 1 92 ? 1.193 -6.573 -5.051 1.00 96.81 92 ILE A CA 1
ATOM 742 C C . ILE A 1 92 ? 0.439 -5.239 -4.965 1.00 96.81 92 ILE A C 1
ATOM 744 O O . ILE A 1 92 ? -0.387 -5.054 -4.074 1.00 96.81 92 ILE A O 1
ATOM 748 N N . VAL A 1 93 ? 0.679 -4.318 -5.902 1.00 93.62 93 VAL A N 1
ATOM 749 C CA . VAL A 1 93 ? -0.055 -3.045 -5.983 1.00 93.62 93 VAL A CA 1
ATOM 750 C C . VAL A 1 93 ? -1.545 -3.287 -6.236 1.00 93.62 93 VAL A C 1
ATOM 752 O O . VAL A 1 93 ? -2.376 -2.640 -5.605 1.00 93.62 93 VAL A O 1
ATOM 755 N N . ALA A 1 94 ? -1.912 -4.246 -7.089 1.00 94.50 94 ALA A N 1
ATOM 756 C CA . ALA A 1 94 ? -3.311 -4.611 -7.302 1.00 94.50 94 ALA A CA 1
ATOM 757 C C . ALA A 1 94 ? -3.962 -5.143 -6.012 1.00 94.50 94 ALA A C 1
ATOM 759 O O . ALA A 1 94 ? -5.050 -4.697 -5.649 1.00 94.50 94 ALA A O 1
ATOM 760 N N . ALA A 1 95 ? -3.277 -6.025 -5.274 1.00 95.69 95 ALA A N 1
ATOM 761 C CA . ALA A 1 95 ? -3.749 -6.509 -3.974 1.00 95.69 95 ALA A CA 1
ATOM 762 C C . ALA A 1 95 ? -3.934 -5.361 -2.965 1.00 95.69 95 ALA A C 1
ATOM 764 O O . ALA A 1 95 ? -4.942 -5.306 -2.259 1.00 95.69 95 ALA A O 1
ATOM 765 N N . LEU A 1 96 ? -3.001 -4.406 -2.947 1.00 92.44 96 LEU A N 1
ATOM 766 C CA . LEU A 1 96 ? -3.072 -3.204 -2.120 1.00 92.44 96 LEU A CA 1
ATOM 767 C C . LEU A 1 96 ? -4.285 -2.337 -2.474 1.00 92.44 96 LEU A C 1
ATOM 769 O O . LEU A 1 96 ? -5.002 -1.915 -1.571 1.00 92.44 96 LEU A O 1
ATOM 773 N N . LEU A 1 97 ? -4.556 -2.100 -3.761 1.00 90.00 97 LEU A N 1
ATOM 774 C CA . LEU A 1 97 ? -5.707 -1.306 -4.209 1.00 90.00 97 LEU A CA 1
ATOM 775 C C . LEU A 1 97 ? -7.041 -1.986 -3.869 1.00 90.00 97 LEU A C 1
ATOM 777 O O . LEU A 1 97 ? -7.955 -1.338 -3.354 1.00 90.00 97 LEU A O 1
ATOM 781 N N . VAL A 1 98 ? -7.149 -3.297 -4.096 1.00 93.50 98 VAL A N 1
ATOM 782 C CA . VAL A 1 98 ? -8.344 -4.078 -3.731 1.00 93.50 98 VAL A CA 1
ATOM 783 C C . VAL A 1 98 ? -8.577 -4.038 -2.218 1.00 93.50 98 VAL A C 1
ATOM 785 O O . VAL A 1 98 ? -9.693 -3.800 -1.760 1.00 93.50 98 VAL A O 1
ATOM 788 N N . ASN A 1 99 ? -7.525 -4.202 -1.417 1.00 93.06 99 ASN A N 1
ATOM 789 C CA . ASN A 1 99 ? -7.644 -4.141 0.036 1.00 93.06 99 ASN A CA 1
ATOM 790 C C . ASN A 1 99 ? -7.963 -2.725 0.544 1.00 93.06 99 ASN A C 1
ATOM 792 O O . ASN A 1 99 ? -8.837 -2.552 1.392 1.00 93.06 99 ASN A O 1
ATOM 796 N N . GLY A 1 100 ? -7.294 -1.703 0.006 1.00 87.12 100 GLY A N 1
ATOM 797 C CA . GLY A 1 100 ? -7.503 -0.306 0.381 1.00 87.12 100 GLY A CA 1
ATOM 798 C C . GLY A 1 100 ? -8.923 0.171 0.077 1.00 87.12 100 GLY A C 1
ATOM 799 O O . GLY A 1 100 ? -9.551 0.814 0.917 1.00 87.12 100 GLY A O 1
ATOM 800 N N . THR A 1 101 ? -9.474 -0.211 -1.080 1.00 87.94 101 THR A N 1
ATOM 801 C CA . THR A 1 101 ? -10.876 0.078 -1.427 1.00 87.94 101 THR A CA 1
ATOM 802 C C . THR A 1 101 ? -11.853 -0.630 -0.488 1.00 87.94 101 THR A C 1
ATOM 804 O O . THR A 1 101 ? -12.795 0.000 -0.007 1.00 87.94 101 THR A O 1
ATOM 807 N N . PHE A 1 102 ? -11.611 -1.898 -0.140 1.00 90.44 102 PHE A N 1
ATOM 808 C CA . PHE A 1 102 ? -12.422 -2.615 0.847 1.00 90.44 102 PHE A CA 1
ATOM 809 C C . PHE A 1 102 ? -12.382 -1.950 2.233 1.00 90.44 102 PHE A C 1
ATOM 811 O O . PHE A 1 102 ? -13.428 -1.707 2.842 1.00 90.44 102 PHE A O 1
ATOM 818 N N . LEU A 1 103 ? -11.194 -1.589 2.723 1.00 86.81 103 LEU A N 1
ATOM 819 C CA . LEU A 1 103 ? -11.036 -0.927 4.017 1.00 86.81 103 LEU A CA 1
ATOM 820 C C . LEU A 1 103 ? -11.748 0.430 4.035 1.00 86.81 103 LEU A C 1
ATOM 822 O O . LEU A 1 103 ? -12.509 0.710 4.965 1.00 86.81 103 LEU A O 1
ATOM 826 N N . HIS A 1 104 ? -11.567 1.239 2.990 1.00 83.44 104 HIS A N 1
ATOM 827 C CA . HIS A 1 104 ? -12.100 2.596 2.936 1.00 83.44 104 HIS A CA 1
ATOM 828 C C . HIS A 1 104 ? -13.616 2.656 2.709 1.00 83.44 104 HIS A C 1
ATOM 830 O O . HIS A 1 104 ? -14.294 3.437 3.371 1.00 83.44 104 HIS A O 1
ATOM 836 N N . PHE A 1 105 ? -14.168 1.829 1.815 1.00 86.81 105 PHE A N 1
ATOM 837 C CA . PHE A 1 105 ? -15.591 1.897 1.459 1.00 86.81 105 PHE A CA 1
ATOM 838 C C . PHE A 1 105 ? -16.482 0.944 2.261 1.00 86.81 105 PHE A C 1
ATOM 840 O O . PHE A 1 105 ? -17.678 1.199 2.389 1.00 86.81 105 PHE A O 1
ATOM 847 N N . VAL A 1 106 ? -15.938 -0.142 2.825 1.00 88.81 106 VAL A N 1
ATOM 848 C CA . VAL A 1 106 ? -16.743 -1.139 3.553 1.00 88.81 106 VAL A CA 1
ATOM 849 C C . VAL A 1 106 ? -16.515 -1.071 5.055 1.00 88.81 106 VAL A C 1
ATOM 851 O O . VAL A 1 106 ? -17.488 -1.053 5.813 1.00 88.81 106 VAL A O 1
ATOM 854 N N . IL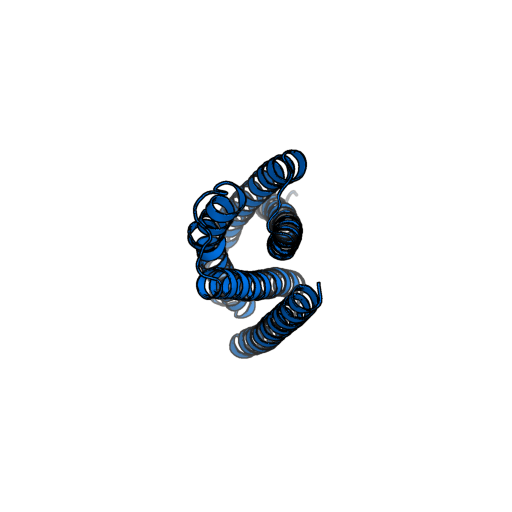E A 1 107 ? -15.259 -1.051 5.507 1.00 86.88 107 ILE A N 1
ATOM 855 C CA . ILE A 1 107 ? -14.948 -1.156 6.939 1.00 86.88 107 ILE A CA 1
ATOM 856 C C . ILE A 1 107 ? -15.049 0.210 7.625 1.00 86.88 107 ILE A C 1
ATOM 858 O O . ILE A 1 107 ? -15.769 0.341 8.618 1.00 86.88 107 ILE A O 1
ATOM 862 N N . ALA A 1 108 ? -14.376 1.234 7.094 1.00 82.19 108 ALA A N 1
ATOM 863 C CA . ALA A 1 108 ? -14.312 2.558 7.713 1.00 82.19 108 ALA A CA 1
ATOM 864 C C . ALA A 1 108 ? -15.697 3.202 7.952 1.00 82.19 108 ALA A C 1
ATOM 866 O O . ALA A 1 108 ? -15.928 3.683 9.065 1.00 82.19 108 ALA A O 1
ATOM 867 N N . PRO A 1 109 ? -16.673 3.155 7.018 1.00 83.31 109 PRO A N 1
ATOM 868 C CA . PRO A 1 109 ? -17.984 3.763 7.245 1.00 83.31 109 PRO A CA 1
ATOM 869 C C . PRO A 1 109 ? -18.783 3.045 8.336 1.00 83.31 109 PRO A C 1
ATOM 871 O O . PRO A 1 109 ? -19.496 3.686 9.104 1.00 83.31 109 PRO A O 1
ATOM 874 N N . LYS A 1 110 ? -18.660 1.713 8.436 1.00 85.25 110 LYS A N 1
ATOM 875 C CA . LYS A 1 110 ? -19.322 0.926 9.489 1.00 85.25 110 LYS A CA 1
ATOM 876 C C . LYS A 1 110 ? -18.750 1.255 10.861 1.00 85.25 110 LYS A C 1
ATOM 878 O O . LYS A 1 110 ? -19.500 1.451 11.809 1.00 85.25 110 LYS A O 1
ATOM 883 N N . LEU A 1 111 ? -17.431 1.369 10.942 1.00 78.50 111 LEU A N 1
ATOM 884 C CA . LEU A 1 111 ? -16.720 1.747 12.155 1.00 78.50 111 LEU A CA 1
ATOM 885 C C . LEU A 1 111 ? -17.079 3.164 12.623 1.00 78.50 111 LEU A C 1
ATOM 887 O O . LEU A 1 111 ? -17.379 3.362 13.798 1.00 78.50 111 LEU A O 1
ATOM 891 N N . HIS A 1 112 ? -17.147 4.125 11.701 1.00 77.56 112 HIS A N 1
ATOM 892 C CA . HIS A 1 112 ? -17.564 5.490 12.016 1.00 77.56 112 HIS A CA 1
ATOM 893 C C . HIS A 1 112 ? -19.007 5.548 12.543 1.00 77.56 112 HIS A C 1
ATOM 895 O O . HIS A 1 112 ? -19.269 6.192 13.555 1.00 77.56 112 HIS A O 1
ATOM 901 N N . LYS A 1 113 ? -19.940 4.816 11.918 1.00 79.44 113 LYS A N 1
ATOM 902 C CA . LYS A 1 113 ? -21.330 4.735 12.398 1.00 79.44 113 LYS A CA 1
ATOM 903 C C . LYS A 1 113 ? -21.415 4.222 13.836 1.00 79.44 113 LYS A C 1
ATOM 905 O O . LYS A 1 113 ? -22.162 4.787 14.622 1.00 79.44 113 LYS A O 1
ATOM 910 N N . ILE A 1 114 ? -20.639 3.196 14.180 1.00 75.50 114 ILE A N 1
ATOM 911 C CA . ILE A 1 114 ? -20.625 2.601 15.525 1.00 75.50 114 ILE A CA 1
ATOM 912 C C . ILE A 1 114 ? -20.085 3.581 16.572 1.00 75.50 114 ILE A C 1
ATOM 914 O O . ILE A 1 114 ? -20.634 3.660 17.664 1.00 75.50 114 ILE A O 1
ATOM 918 N N . ALA A 1 115 ? -19.034 4.335 16.249 1.00 69.56 115 ALA A N 1
ATOM 919 C CA . ALA A 1 115 ? -18.430 5.264 17.202 1.00 69.56 115 ALA A CA 1
ATOM 920 C C . ALA A 1 115 ? -19.256 6.525 17.473 1.00 69.56 115 ALA A C 1
ATOM 922 O O . ALA A 1 115 ? -19.146 7.092 18.556 1.00 69.56 115 ALA A O 1
ATOM 923 N N . TYR A 1 116 ? -20.064 6.974 16.507 1.00 67.50 116 TYR A N 1
ATOM 924 C CA . TYR A 1 116 ? -20.850 8.207 16.632 1.00 67.50 116 TYR A CA 1
ATOM 925 C C . TYR A 1 116 ? -22.340 7.975 16.929 1.00 67.50 116 TYR A C 1
ATOM 927 O O . TYR A 1 116 ? -22.996 8.887 17.431 1.00 67.50 116 TYR A O 1
ATOM 935 N N . HIS A 1 117 ? -22.895 6.783 16.671 1.00 63.22 117 HIS A N 1
ATOM 936 C CA . HIS A 1 117 ? -24.277 6.454 17.034 1.00 63.22 117 HIS A CA 1
ATOM 937 C C . HIS A 1 117 ? -24.352 5.592 18.299 1.00 63.22 117 HIS A C 1
ATOM 939 O O . HIS A 1 117 ? -24.354 4.367 18.252 1.00 63.22 117 HIS A O 1
ATOM 945 N N . GLU A 1 118 ? -24.536 6.267 19.432 1.00 53.94 118 GLU A N 1
ATOM 946 C CA . GLU A 1 118 ? -24.716 5.688 20.773 1.00 53.94 118 GLU A CA 1
ATOM 947 C C . GLU A 1 118 ? -26.026 4.876 20.936 1.00 53.94 118 GLU A C 1
ATOM 949 O O . GLU A 1 118 ? -26.179 4.114 21.884 1.00 53.94 118 GLU A O 1
ATOM 954 N N . LYS A 1 119 ? -26.988 5.015 20.007 1.00 48.53 119 LYS A N 1
ATOM 955 C CA . LYS A 1 119 ? -28.378 4.532 20.174 1.00 48.53 119 LYS A CA 1
ATOM 956 C C . LYS A 1 119 ? -28.678 3.139 19.609 1.00 48.53 119 LYS A C 1
ATOM 958 O O . LYS A 1 119 ? -29.757 2.607 19.853 1.00 48.53 119 LYS A O 1
ATOM 963 N N . THR A 1 120 ? -27.753 2.534 18.873 1.00 53.25 120 THR A N 1
ATOM 964 C CA . THR A 1 120 ? -27.893 1.163 18.358 1.00 53.25 120 THR A CA 1
ATOM 965 C C . THR A 1 120 ? -26.697 0.366 18.816 1.00 53.25 120 THR A C 1
ATOM 967 O O . THR A 1 120 ? -25.663 0.413 18.161 1.00 53.25 120 THR A O 1
ATOM 970 N N . HIS A 1 121 ? -26.828 -0.355 19.932 1.00 55.66 121 HIS A N 1
ATOM 971 C CA . HIS A 1 121 ? -25.826 -1.331 20.349 1.00 55.66 121 HIS A CA 1
ATOM 972 C C . HIS A 1 121 ? -25.728 -2.400 19.255 1.00 55.66 121 HIS A C 1
ATOM 974 O O . HIS A 1 121 ? -26.654 -3.209 19.121 1.00 55.66 121 HIS A O 1
ATOM 980 N N . PRO A 1 122 ? -24.664 -2.410 18.431 1.00 59.97 122 PRO A N 1
ATOM 981 C CA . PRO A 1 122 ? -24.516 -3.452 17.435 1.00 59.97 122 PRO A CA 1
ATOM 982 C C . PRO A 1 122 ? -24.418 -4.778 18.183 1.00 59.97 122 PRO A C 1
ATOM 984 O O . PRO A 1 122 ? -23.845 -4.843 19.277 1.00 59.97 122 PRO A O 1
ATOM 987 N N . LYS A 1 123 ? -24.969 -5.850 17.607 1.00 68.50 123 LYS A N 1
ATOM 988 C CA . LYS A 1 123 ? -24.824 -7.179 18.206 1.00 68.50 123 LYS A CA 1
ATOM 989 C C . LYS A 1 123 ? -23.333 -7.444 18.428 1.00 68.50 123 LYS A C 1
ATOM 991 O O . LYS A 1 123 ? -22.521 -7.181 17.540 1.00 68.50 123 LYS A O 1
ATOM 996 N N . HIS A 1 124 ? -22.979 -7.974 19.597 1.00 72.75 124 HIS A N 1
ATOM 997 C CA . HIS A 1 124 ? -21.592 -8.248 19.990 1.00 72.75 124 HIS A CA 1
ATOM 998 C C . HIS A 1 124 ? -20.803 -9.001 18.891 1.00 72.75 124 HIS A C 1
ATOM 1000 O O . HIS A 1 124 ? -19.628 -8.720 18.641 1.00 72.75 124 HIS A O 1
ATOM 1006 N N . ASP A 1 125 ? -21.470 -9.898 18.161 1.00 79.81 125 ASP A N 1
ATOM 1007 C CA . ASP A 1 125 ? -20.875 -10.668 17.064 1.00 79.81 125 ASP A CA 1
ATOM 1008 C C . ASP A 1 125 ? -20.561 -9.837 15.810 1.00 79.81 125 ASP A C 1
ATOM 1010 O O . ASP A 1 125 ? -19.575 -10.106 15.119 1.00 79.81 125 ASP A O 1
ATOM 1014 N N . GLU A 1 126 ? -21.353 -8.805 15.516 1.00 82.44 126 GLU A N 1
ATOM 1015 C CA . GLU A 1 126 ? -21.127 -7.911 14.377 1.00 82.44 126 GLU A CA 1
ATOM 1016 C C . GLU A 1 126 ? -19.904 -7.020 14.615 1.00 82.44 126 GLU A C 1
ATOM 1018 O O . GLU A 1 126 ? -19.037 -6.917 13.744 1.00 82.44 126 GLU A O 1
ATOM 1023 N N . LEU A 1 127 ? -19.778 -6.467 15.826 1.00 80.94 127 LEU A N 1
ATOM 1024 C CA . LEU A 1 127 ? -18.594 -5.724 16.271 1.00 80.94 127 LEU A CA 1
ATOM 1025 C C . LEU A 1 127 ? -17.329 -6.574 16.172 1.00 80.94 127 LEU A C 1
ATOM 1027 O O . LEU A 1 127 ? -16.325 -6.144 15.602 1.00 80.94 127 LEU A O 1
ATOM 1031 N N . LYS A 1 128 ? -17.392 -7.810 16.678 1.00 84.38 128 LYS A N 1
ATOM 1032 C CA . LYS A 1 128 ? -16.276 -8.755 16.616 1.00 84.38 128 LYS A CA 1
ATOM 1033 C C . LYS A 1 128 ? -15.890 -9.084 15.174 1.00 84.38 128 LYS A C 1
ATOM 1035 O O . LYS A 1 128 ? -14.703 -9.121 14.849 1.00 84.38 128 LYS A O 1
ATOM 1040 N N . ARG A 1 129 ? -16.871 -9.297 14.291 1.00 87.81 129 ARG A N 1
ATOM 1041 C CA . ARG A 1 129 ? -16.622 -9.560 12.868 1.00 87.81 129 ARG A CA 1
ATOM 1042 C C . ARG A 1 129 ? -15.977 -8.362 12.179 1.00 87.81 129 ARG A C 1
ATOM 1044 O O . ARG A 1 129 ? -14.997 -8.553 11.462 1.00 87.81 129 ARG A O 1
ATOM 1051 N N . LEU A 1 130 ? -16.497 -7.158 12.401 1.00 87.25 130 LEU A N 1
ATOM 1052 C CA . LEU A 1 130 ? -15.980 -5.934 11.793 1.00 87.25 130 LEU A CA 1
ATOM 1053 C C . LEU A 1 130 ? -14.549 -5.645 12.256 1.00 87.25 130 LEU A C 1
ATOM 1055 O O . LEU A 1 130 ? -13.679 -5.373 11.431 1.00 87.25 130 LEU A O 1
ATOM 1059 N N . ARG A 1 131 ? -14.287 -5.802 13.558 1.00 87.00 131 ARG A N 1
ATOM 1060 C CA . ARG A 1 131 ? -12.941 -5.719 14.129 1.00 87.00 131 ARG A CA 1
ATOM 1061 C C . ARG A 1 131 ? -11.993 -6.713 13.465 1.00 87.00 131 ARG A C 1
ATOM 1063 O O . ARG A 1 131 ? -10.939 -6.324 12.974 1.00 87.00 131 ARG A O 1
ATOM 1070 N N . ARG A 1 132 ? -12.379 -7.987 13.377 1.00 90.25 132 ARG A N 1
ATOM 1071 C CA . ARG A 1 132 ? -11.550 -9.019 12.742 1.00 90.25 132 ARG A CA 1
ATOM 1072 C C . ARG A 1 132 ? -11.262 -8.708 11.270 1.00 90.25 132 ARG A C 1
ATOM 1074 O O . ARG A 1 132 ? -10.131 -8.874 10.825 1.00 90.25 132 ARG A O 1
ATOM 1081 N N . GLN A 1 133 ? -12.260 -8.239 10.517 1.00 91.81 133 GLN A N 1
ATOM 1082 C CA . GLN A 1 133 ? -12.086 -7.803 9.124 1.00 91.81 133 GLN A CA 1
ATOM 1083 C C . GLN A 1 133 ? -11.088 -6.646 9.009 1.00 91.81 133 GLN A C 1
ATOM 1085 O O . GLN A 1 133 ? -10.257 -6.638 8.101 1.00 91.81 133 GLN A O 1
ATOM 1090 N N . ALA A 1 134 ? -11.138 -5.707 9.950 1.00 89.44 134 ALA A N 1
ATOM 1091 C CA . ALA A 1 134 ? -10.215 -4.590 10.027 1.00 89.44 134 ALA A CA 1
ATOM 1092 C C . ALA A 1 134 ? -8.768 -5.036 10.307 1.00 89.44 134 ALA A C 1
ATOM 1094 O O . ALA A 1 134 ? -7.863 -4.614 9.591 1.00 89.44 134 ALA A O 1
ATOM 1095 N N . PHE A 1 135 ? -8.548 -5.962 11.250 1.00 90.50 135 PHE A N 1
ATOM 1096 C CA . PHE A 1 135 ? -7.219 -6.538 11.507 1.00 90.50 135 PHE A CA 1
ATOM 1097 C C . PHE A 1 135 ? -6.658 -7.286 10.294 1.00 90.50 135 PHE A C 1
ATOM 1099 O O . PHE A 1 135 ? -5.496 -7.090 9.930 1.00 90.50 135 PHE A O 1
ATOM 1106 N N . VAL A 1 136 ? -7.475 -8.107 9.628 1.00 93.50 136 VAL A N 1
ATOM 1107 C CA . VAL A 1 136 ? -7.054 -8.796 8.397 1.00 93.50 136 VAL A CA 1
ATOM 1108 C C . VAL A 1 136 ? -6.650 -7.782 7.328 1.00 93.50 136 VAL A C 1
ATOM 1110 O O . VAL A 1 136 ? -5.565 -7.897 6.765 1.00 93.50 136 VAL A O 1
ATOM 1113 N N . SER A 1 137 ? -7.476 -6.757 7.106 1.00 92.19 137 SER A N 1
ATOM 1114 C CA . SER A 1 137 ? -7.209 -5.731 6.093 1.00 92.19 137 SER A CA 1
ATOM 1115 C C . SER A 1 137 ? -5.944 -4.931 6.411 1.00 92.19 137 SER A C 1
ATOM 1117 O O . SER A 1 137 ? -5.139 -4.694 5.517 1.00 92.19 137 SER A O 1
ATOM 1119 N N . GLY A 1 138 ? -5.702 -4.584 7.679 1.00 89.75 138 GLY A N 1
ATOM 1120 C CA . GLY A 1 138 ? -4.463 -3.919 8.092 1.00 89.75 138 GLY A CA 1
ATOM 1121 C C . GLY A 1 138 ? -3.219 -4.797 7.902 1.00 89.75 138 GLY A C 1
ATOM 1122 O O . GLY A 1 138 ? -2.185 -4.312 7.449 1.00 89.75 138 GLY A O 1
ATOM 1123 N N . GLY A 1 139 ? -3.321 -6.110 8.148 1.00 93.06 139 GLY A N 1
ATOM 1124 C CA . GLY A 1 139 ? -2.240 -7.060 7.853 1.00 93.06 139 GLY A CA 1
ATOM 1125 C C . GLY A 1 139 ? -1.914 -7.144 6.357 1.00 93.06 139 GLY A C 1
ATOM 1126 O O . GLY A 1 139 ? -0.741 -7.151 5.982 1.00 93.06 139 GLY A O 1
ATOM 1127 N N . ILE A 1 140 ? -2.943 -7.144 5.499 1.00 94.88 140 ILE A N 1
ATOM 1128 C CA . ILE A 1 140 ? -2.786 -7.120 4.036 1.00 94.88 140 ILE A CA 1
ATOM 1129 C C . ILE A 1 140 ? -2.138 -5.809 3.574 1.00 94.88 140 ILE A C 1
ATOM 1131 O O . ILE A 1 140 ? -1.200 -5.849 2.773 1.00 94.88 140 ILE A O 1
ATOM 1135 N N . SER A 1 141 ? -2.601 -4.662 4.085 1.00 92.25 141 SER A N 1
ATOM 1136 C CA . SER A 1 141 ? -2.019 -3.345 3.789 1.00 92.25 141 SER A CA 1
ATOM 1137 C C . SER A 1 141 ? -0.541 -3.304 4.157 1.00 92.25 141 SER A C 1
ATOM 1139 O O . SER A 1 141 ? 0.287 -3.013 3.295 1.00 92.25 141 SER A O 1
ATOM 1141 N N . PHE A 1 142 ? -0.201 -3.662 5.400 1.00 91.69 142 PHE A N 1
ATOM 1142 C CA . PHE A 1 142 ? 1.175 -3.674 5.894 1.00 91.69 142 PHE A CA 1
ATOM 1143 C C . PHE A 1 142 ? 2.080 -4.542 5.016 1.00 91.69 142 PHE A C 1
ATOM 1145 O O . PHE A 1 142 ? 3.110 -4.071 4.532 1.00 91.69 142 PHE A O 1
ATOM 1152 N N . ALA A 1 143 ? 1.667 -5.784 4.744 1.00 95.69 143 ALA A N 1
ATOM 1153 C CA . ALA A 1 143 ? 2.458 -6.693 3.927 1.00 95.69 143 ALA A CA 1
ATOM 1154 C C . ALA A 1 143 ? 2.680 -6.151 2.508 1.00 95.69 143 ALA A C 1
ATOM 1156 O O . ALA A 1 143 ? 3.800 -6.156 2.003 1.00 95.69 143 ALA A O 1
ATOM 1157 N N . SER A 1 144 ? 1.624 -5.637 1.875 1.00 95.38 144 SER A N 1
ATOM 1158 C CA . SER A 1 144 ? 1.674 -5.186 0.480 1.00 95.38 144 SER A CA 1
ATOM 1159 C C . SER A 1 144 ? 2.513 -3.920 0.309 1.00 95.38 144 SER A C 1
ATOM 1161 O O . SER A 1 144 ? 3.337 -3.847 -0.603 1.00 95.38 144 SER A O 1
ATOM 1163 N N . TRP A 1 145 ? 2.372 -2.951 1.214 1.00 92.62 145 TRP A N 1
ATOM 1164 C CA . TRP A 1 145 ? 3.180 -1.732 1.224 1.00 92.62 145 TRP A CA 1
ATOM 1165 C C . TRP A 1 145 ? 4.676 -2.028 1.394 1.00 92.62 145 TRP A C 1
ATOM 1167 O O . TRP A 1 145 ? 5.499 -1.541 0.614 1.00 92.62 145 TRP A O 1
ATOM 1177 N N . PHE A 1 146 ? 5.032 -2.872 2.369 1.00 93.31 146 PHE A N 1
ATOM 1178 C CA . PHE A 1 146 ? 6.426 -3.247 2.613 1.00 93.31 146 PHE A CA 1
ATOM 1179 C C . PHE A 1 146 ? 7.003 -4.107 1.487 1.00 93.31 146 PHE A C 1
ATOM 1181 O O . PHE A 1 146 ? 8.145 -3.893 1.086 1.00 93.31 146 PHE A O 1
ATOM 1188 N N . SER A 1 147 ? 6.237 -5.036 0.913 1.00 95.00 147 SER A N 1
ATOM 1189 C CA . SER A 1 147 ? 6.708 -5.801 -0.244 1.00 95.00 147 SER A CA 1
ATOM 1190 C C . SER A 1 147 ? 6.927 -4.916 -1.471 1.00 95.00 147 SER A C 1
ATOM 1192 O O . SER A 1 147 ? 7.957 -5.052 -2.128 1.00 95.00 147 SER A O 1
ATOM 1194 N N . ALA A 1 148 ? 6.029 -3.967 -1.756 1.00 92.81 148 ALA A N 1
ATOM 1195 C CA . ALA A 1 148 ? 6.221 -3.008 -2.844 1.00 92.81 148 ALA A CA 1
ATOM 1196 C C . ALA A 1 148 ? 7.480 -2.146 -2.633 1.00 92.81 148 ALA A C 1
ATOM 1198 O O . ALA A 1 148 ? 8.247 -1.949 -3.579 1.00 92.81 148 ALA A O 1
ATOM 1199 N N . PHE A 1 149 ? 7.732 -1.700 -1.395 1.00 91.50 149 PHE A N 1
ATOM 1200 C CA . PHE A 1 149 ? 8.961 -0.989 -1.023 1.00 91.50 149 PHE A CA 1
ATOM 1201 C C . PHE A 1 149 ? 10.214 -1.832 -1.281 1.00 91.50 149 PHE A C 1
ATOM 1203 O O . PHE A 1 149 ? 11.144 -1.400 -1.963 1.00 91.50 149 PHE A O 1
ATOM 1210 N N . VAL A 1 150 ? 10.225 -3.061 -0.763 1.00 92.56 150 VAL A N 1
ATOM 1211 C CA . VAL A 1 150 ? 11.366 -3.974 -0.864 1.00 92.56 150 VAL A CA 1
ATOM 1212 C C . VAL A 1 150 ? 11.662 -4.313 -2.325 1.00 92.56 150 VAL A C 1
ATOM 1214 O O . VAL A 1 150 ? 12.820 -4.272 -2.728 1.00 92.56 150 VAL A O 1
ATOM 1217 N N . LEU A 1 151 ? 10.644 -4.559 -3.157 1.00 91.31 151 LEU A N 1
ATOM 1218 C CA . LEU A 1 151 ? 10.836 -4.799 -4.592 1.00 91.31 151 LEU A CA 1
ATOM 1219 C C . LEU A 1 151 ? 11.339 -3.568 -5.356 1.00 91.31 151 LEU A C 1
ATOM 1221 O O . LEU A 1 151 ? 12.030 -3.724 -6.364 1.00 91.31 151 LEU A O 1
ATOM 1225 N N . ALA A 1 152 ? 11.009 -2.356 -4.903 1.00 85.69 152 ALA A N 1
ATOM 1226 C CA . ALA A 1 152 ? 11.550 -1.129 -5.482 1.00 85.69 152 ALA A CA 1
ATOM 1227 C C . ALA A 1 152 ? 13.040 -0.940 -5.143 1.00 85.69 152 ALA A C 1
ATOM 1229 O O . ALA A 1 152 ? 13.794 -0.410 -5.959 1.00 85.69 152 ALA A O 1
ATOM 1230 N N . TRP A 1 153 ? 13.468 -1.399 -3.965 1.00 86.25 153 TRP A N 1
ATOM 1231 C CA . TRP A 1 153 ? 14.846 -1.276 -3.487 1.00 86.25 153 TRP A CA 1
ATOM 1232 C C . TRP A 1 153 ? 15.766 -2.422 -3.945 1.00 86.25 153 TRP A C 1
ATOM 1234 O O . TRP A 1 153 ? 16.934 -2.192 -4.272 1.00 86.25 153 TRP A O 1
ATOM 1244 N N . LEU A 1 154 ? 15.253 -3.655 -4.016 1.00 84.62 154 LEU A N 1
ATOM 1245 C CA . LEU A 1 154 ? 16.021 -4.838 -4.404 1.00 84.62 154 LEU A CA 1
ATOM 1246 C C . LEU A 1 154 ? 16.514 -4.749 -5.853 1.00 84.62 154 LEU A C 1
ATOM 1248 O O . LEU A 1 154 ? 15.751 -4.521 -6.795 1.00 84.62 154 LEU A O 1
ATOM 1252 N N . LYS A 1 155 ? 17.810 -5.014 -6.046 1.00 77.88 155 LYS A N 1
ATOM 1253 C CA . LYS A 1 155 ? 18.471 -4.998 -7.363 1.00 77.88 155 LYS A CA 1
ATOM 1254 C C . LYS A 1 155 ? 18.563 -6.371 -8.038 1.00 77.88 155 LYS A C 1
ATOM 1256 O O . LYS A 1 155 ? 19.189 -6.468 -9.090 1.00 77.88 155 LYS A O 1
ATOM 1261 N N . TRP A 1 156 ? 17.953 -7.409 -7.469 1.00 79.19 156 TRP A N 1
ATOM 1262 C CA . TRP A 1 156 ? 17.958 -8.752 -8.052 1.00 79.19 156 TRP A CA 1
ATOM 1263 C C . TRP A 1 156 ? 17.198 -8.763 -9.379 1.00 79.19 156 TRP A C 1
ATOM 1265 O O . TRP A 1 156 ? 16.061 -8.293 -9.437 1.00 79.19 156 TRP A O 1
ATOM 1275 N N . ARG A 1 157 ? 17.854 -9.241 -10.441 1.00 74.06 157 ARG A N 1
ATOM 1276 C CA . ARG A 1 157 ? 17.289 -9.302 -11.797 1.00 74.06 157 ARG A CA 1
ATOM 1277 C C . ARG A 1 157 ? 16.899 -10.715 -12.219 1.00 74.06 157 ARG A C 1
ATOM 1279 O O . ARG A 1 157 ? 15.920 -10.846 -12.937 1.00 74.06 157 ARG A O 1
ATOM 1286 N N . ASP A 1 158 ? 17.590 -11.731 -11.710 1.00 87.25 158 ASP A N 1
ATOM 1287 C CA . ASP A 1 158 ? 17.472 -13.116 -12.191 1.00 87.25 158 ASP A CA 1
ATOM 1288 C C . ASP A 1 158 ? 16.584 -13.989 -11.288 1.00 87.25 158 ASP A C 1
ATOM 1290 O O . ASP A 1 158 ? 16.780 -15.195 -11.159 1.00 87.25 158 ASP A O 1
ATOM 1294 N N . VAL A 1 159 ? 15.618 -13.367 -10.608 1.00 93.44 159 VAL A N 1
ATOM 1295 C CA . VAL A 1 159 ? 14.660 -14.061 -9.739 1.00 93.44 159 VAL A CA 1
ATOM 1296 C C . VAL A 1 159 ? 13.338 -14.200 -10.495 1.00 93.44 159 VAL A C 1
ATOM 1298 O O . VAL A 1 159 ? 12.803 -13.181 -10.939 1.00 93.44 159 VAL A O 1
ATOM 1301 N N . PRO A 1 160 ? 12.787 -15.420 -10.627 1.00 96.06 160 PRO A N 1
ATOM 1302 C CA . PRO A 1 160 ? 11.559 -15.631 -11.378 1.00 96.06 160 PRO A CA 1
ATOM 1303 C C . PRO A 1 160 ? 10.350 -15.023 -10.659 1.00 96.06 160 PRO A C 1
ATOM 1305 O O . PRO A 1 160 ? 10.293 -14.996 -9.425 1.00 96.06 160 PRO A O 1
ATOM 1308 N N . TYR A 1 161 ? 9.332 -14.623 -11.423 1.00 95.88 161 TYR A N 1
ATOM 1309 C CA . TYR A 1 161 ? 8.075 -14.052 -10.910 1.00 95.88 161 TYR A CA 1
ATOM 1310 C C . TYR A 1 161 ? 7.485 -14.854 -9.737 1.00 95.88 161 TYR A C 1
ATOM 1312 O O . TYR A 1 161 ? 7.119 -14.290 -8.702 1.00 95.88 161 TYR A O 1
ATOM 1320 N N . ILE A 1 162 ? 7.453 -16.185 -9.865 1.00 97.44 162 ILE A N 1
ATOM 1321 C CA . ILE A 1 162 ? 6.889 -17.093 -8.855 1.00 97.44 162 ILE A CA 1
ATOM 1322 C C . ILE A 1 162 ? 7.611 -16.957 -7.509 1.00 97.44 162 ILE A C 1
ATOM 1324 O O . ILE A 1 162 ? 6.957 -16.987 -6.470 1.00 97.44 162 ILE A O 1
ATOM 1328 N N . ALA A 1 163 ? 8.931 -16.756 -7.503 1.00 96.69 163 ALA A N 1
ATOM 1329 C CA . ALA A 1 163 ? 9.688 -16.607 -6.263 1.00 96.69 163 ALA A CA 1
ATOM 1330 C C . ALA A 1 163 ? 9.325 -15.305 -5.530 1.00 96.69 163 ALA A C 1
ATOM 1332 O O . ALA A 1 163 ? 9.160 -15.315 -4.309 1.00 96.69 163 ALA A O 1
ATOM 1333 N N . TYR A 1 164 ? 9.112 -14.204 -6.261 1.00 96.38 164 TYR A N 1
ATOM 1334 C CA . TYR A 1 164 ? 8.629 -12.956 -5.663 1.00 96.38 164 TYR A CA 1
ATOM 1335 C C . TYR A 1 164 ? 7.230 -13.109 -5.062 1.00 96.38 164 TYR A C 1
ATOM 1337 O O . TYR A 1 164 ? 6.989 -12.658 -3.942 1.00 96.38 164 TYR A O 1
ATOM 1345 N N . ILE A 1 165 ? 6.315 -13.768 -5.778 1.00 97.81 165 ILE A N 1
ATOM 1346 C CA . ILE A 1 165 ? 4.949 -13.990 -5.291 1.00 97.81 165 ILE A CA 1
ATOM 1347 C C . ILE A 1 165 ? 4.921 -14.959 -4.108 1.00 97.81 165 ILE A C 1
ATOM 1349 O O . ILE A 1 165 ? 4.178 -14.721 -3.161 1.00 97.81 165 ILE A O 1
ATOM 1353 N N . ALA A 1 166 ? 5.749 -16.005 -4.105 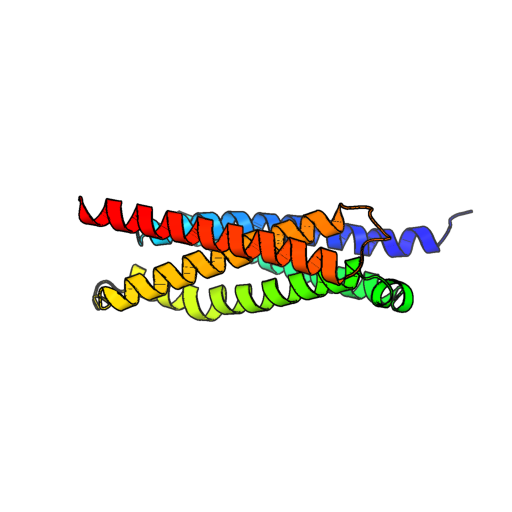1.00 98.00 166 ALA A N 1
ATOM 1354 C CA . ALA A 1 166 ? 5.866 -16.921 -2.974 1.00 98.00 166 ALA A CA 1
ATOM 1355 C C . ALA A 1 166 ? 6.381 -16.201 -1.717 1.00 98.00 166 ALA A C 1
ATOM 1357 O O . ALA A 1 166 ? 5.810 -16.360 -0.638 1.00 98.00 166 ALA A O 1
ATOM 1358 N N . ALA A 1 167 ? 7.405 -15.351 -1.862 1.00 97.25 167 ALA A N 1
ATOM 1359 C CA . ALA A 1 167 ? 7.910 -14.526 -0.767 1.00 97.25 167 ALA A CA 1
ATOM 1360 C C . ALA A 1 167 ? 6.842 -13.547 -0.252 1.00 97.25 167 ALA A C 1
ATOM 1362 O O . ALA A 1 167 ? 6.644 -13.428 0.959 1.00 97.25 167 ALA A O 1
ATOM 1363 N N . TYR A 1 168 ? 6.107 -12.894 -1.159 1.00 97.75 168 TYR A N 1
ATOM 1364 C CA . TYR A 1 168 ? 4.980 -12.035 -0.797 1.00 97.75 168 TYR A CA 1
ATOM 1365 C C . TYR A 1 168 ? 3.882 -12.811 -0.062 1.00 97.75 168 TYR A C 1
ATOM 1367 O O . TYR A 1 168 ? 3.440 -12.367 0.991 1.00 97.75 168 TYR A O 1
ATOM 1375 N N . ALA A 1 169 ? 3.475 -13.984 -0.551 1.00 98.25 169 ALA A N 1
ATOM 1376 C CA . ALA A 1 169 ? 2.449 -14.810 0.081 1.00 98.25 169 ALA A CA 1
ATOM 1377 C C . ALA A 1 169 ? 2.868 -15.277 1.486 1.00 98.25 169 ALA A C 1
ATOM 1379 O O . ALA A 1 169 ? 2.071 -15.224 2.425 1.00 98.25 169 ALA A O 1
ATOM 1380 N N . LEU A 1 170 ? 4.130 -15.678 1.667 1.00 98.31 170 LEU A N 1
ATOM 1381 C CA . LEU A 1 170 ? 4.665 -16.039 2.980 1.00 98.31 170 LEU A CA 1
ATOM 1382 C C . LEU A 1 170 ? 4.652 -14.845 3.945 1.00 98.31 170 LEU A C 1
ATOM 1384 O O . LEU A 1 170 ? 4.229 -14.968 5.097 1.00 98.31 170 LEU A O 1
ATOM 1388 N N . PHE A 1 171 ? 5.070 -13.670 3.478 1.00 98.25 171 PHE A N 1
ATOM 1389 C CA . PHE A 1 171 ? 5.047 -12.465 4.300 1.00 98.25 171 PHE A CA 1
ATOM 1390 C C . PHE A 1 171 ? 3.616 -12.019 4.626 1.00 98.25 171 PHE A C 1
ATOM 1392 O O . PHE A 1 171 ? 3.314 -11.705 5.775 1.00 98.25 171 PHE A O 1
ATOM 1399 N N . LEU A 1 172 ? 2.711 -12.077 3.648 1.00 97.81 172 LEU A N 1
ATOM 1400 C CA . LEU A 1 172 ? 1.295 -11.756 3.789 1.00 97.81 172 LEU A CA 1
ATOM 1401 C C . LEU A 1 172 ? 0.614 -12.651 4.826 1.00 97.81 172 LEU A C 1
ATOM 1403 O O . LEU A 1 172 ? -0.042 -12.154 5.739 1.00 97.81 172 LEU A O 1
ATOM 1407 N N . THR A 1 173 ? 0.790 -13.968 4.716 1.00 97.94 173 THR A N 1
ATOM 1408 C CA . THR A 1 173 ? 0.225 -14.930 5.676 1.00 97.94 173 THR A CA 1
ATOM 1409 C C . THR A 1 173 ? 0.769 -14.699 7.083 1.00 97.94 173 THR A C 1
ATOM 1411 O O . THR A 1 173 ? -0.004 -14.708 8.044 1.00 97.94 173 THR A O 1
ATOM 1414 N N . SER A 1 174 ? 2.066 -14.409 7.211 1.00 97.81 174 SER A N 1
ATOM 1415 C CA . SER A 1 174 ? 2.703 -14.081 8.490 1.00 97.81 174 SER A CA 1
ATOM 1416 C C . SER A 1 174 ? 2.138 -12.792 9.096 1.00 97.81 174 SER A C 1
ATOM 1418 O O . SER A 1 174 ? 1.751 -12.780 10.265 1.00 97.81 174 SER A O 1
ATOM 1420 N N . ALA A 1 175 ? 2.006 -11.726 8.299 1.00 95.94 175 ALA A N 1
ATOM 1421 C CA . ALA A 1 175 ? 1.459 -10.441 8.730 1.00 95.94 175 ALA A CA 1
ATOM 1422 C C . ALA A 1 175 ? -0.017 -10.548 9.148 1.00 95.94 175 ALA A C 1
ATOM 1424 O O . ALA A 1 175 ? -0.403 -10.050 10.206 1.00 95.94 175 ALA A O 1
ATOM 1425 N N . VAL A 1 176 ? -0.842 -11.250 8.364 1.00 96.00 176 VAL A N 1
ATOM 1426 C CA . VAL A 1 176 ? -2.259 -11.483 8.690 1.00 96.00 176 VAL A CA 1
ATOM 1427 C C . VAL A 1 176 ? -2.397 -12.336 9.950 1.00 96.00 176 VAL A C 1
ATOM 1429 O O . VAL A 1 176 ? -3.216 -12.024 10.815 1.00 96.00 176 VAL A O 1
ATOM 1432 N N . THR A 1 177 ? -1.578 -13.379 10.098 1.00 96.69 177 THR A N 1
ATOM 1433 C CA . THR A 1 177 ? -1.576 -14.221 11.303 1.00 96.69 177 THR A CA 1
ATOM 1434 C C . THR A 1 177 ? -1.184 -13.408 12.532 1.00 96.69 177 THR A C 1
ATOM 1436 O O . THR A 1 177 ? -1.901 -13.442 13.530 1.00 96.69 177 THR A O 1
ATOM 1439 N N . GLY A 1 178 ? -0.107 -12.621 12.452 1.00 94.88 178 GLY A N 1
ATOM 1440 C CA . GLY A 1 178 ? 0.312 -11.720 13.527 1.00 94.88 178 GLY A CA 1
ATOM 1441 C C . GLY A 1 178 ? -0.787 -10.727 13.910 1.00 94.88 178 GLY A C 1
ATOM 1442 O O . GLY A 1 178 ? -1.121 -10.597 15.086 1.00 94.88 178 GLY A O 1
ATOM 1443 N N . SER A 1 179 ? -1.427 -10.111 12.916 1.00 92.44 179 SER A N 1
ATOM 1444 C CA . SER A 1 179 ? -2.550 -9.191 13.120 1.00 92.44 179 SER A CA 1
ATOM 1445 C C . SER A 1 179 ? -3.735 -9.856 13.842 1.00 92.44 179 SER A C 1
ATOM 1447 O O . SER A 1 179 ? -4.291 -9.305 14.792 1.00 92.44 179 SER A O 1
ATOM 1449 N N . LEU A 1 180 ? -4.081 -11.095 13.475 1.00 93.38 180 LEU A N 1
ATOM 1450 C CA . LEU A 1 180 ? -5.136 -11.867 14.144 1.00 93.38 180 LEU A CA 1
ATOM 1451 C C . LEU A 1 180 ? -4.760 -12.315 15.566 1.00 93.38 180 LEU A C 1
ATOM 1453 O O . LEU A 1 180 ? -5.638 -12.459 16.419 1.00 93.38 180 LEU A O 1
ATOM 1457 N N . LEU A 1 181 ? -3.478 -12.559 15.847 1.00 93.44 181 LEU A N 1
ATOM 1458 C CA . LEU A 1 181 ? -3.020 -12.837 17.210 1.00 93.44 181 LEU A CA 1
ATOM 1459 C C . LEU A 1 181 ? -3.177 -11.602 18.103 1.00 93.44 181 LEU A C 1
ATOM 1461 O O . LEU A 1 181 ? -3.629 -11.737 19.241 1.00 93.44 181 LEU A O 1
ATOM 1465 N N . ILE A 1 182 ? -2.878 -10.412 17.574 1.00 90.06 182 ILE A N 1
ATOM 1466 C CA . ILE A 1 182 ? -3.092 -9.137 18.270 1.00 90.06 182 ILE A CA 1
ATOM 1467 C C . ILE A 1 182 ? -4.588 -8.929 18.555 1.00 90.06 182 ILE A C 1
ATOM 1469 O O . ILE A 1 182 ? -4.949 -8.671 19.705 1.00 90.06 182 ILE A O 1
ATOM 1473 N N . ASP A 1 183 ? -5.467 -9.149 17.568 1.00 89.50 183 ASP A N 1
ATOM 1474 C CA . ASP A 1 183 ? -6.932 -9.104 17.745 1.00 89.50 183 ASP A CA 1
ATOM 1475 C C . ASP A 1 183 ? -7.398 -10.000 18.909 1.00 89.50 183 ASP A C 1
ATOM 1477 O O . ASP A 1 183 ? -8.120 -9.563 19.811 1.00 89.50 183 ASP A O 1
ATOM 1481 N N . ARG A 1 184 ? -6.915 -11.250 18.954 1.00 88.56 184 ARG A N 1
ATOM 1482 C CA . ARG A 1 184 ? -7.242 -12.200 20.032 1.00 88.56 184 ARG A CA 1
ATOM 1483 C C . ARG A 1 184 ? -6.751 -11.739 21.403 1.00 88.56 184 ARG A C 1
ATOM 1485 O O . ARG A 1 184 ? -7.455 -11.930 22.396 1.00 88.56 184 ARG A O 1
ATOM 1492 N N . GLN A 1 185 ? -5.551 -11.165 21.488 1.00 87.31 185 GLN A N 1
ATOM 1493 C CA . GLN A 1 185 ? -5.021 -10.637 22.749 1.00 87.31 185 GLN A CA 1
ATOM 1494 C C . GLN A 1 185 ?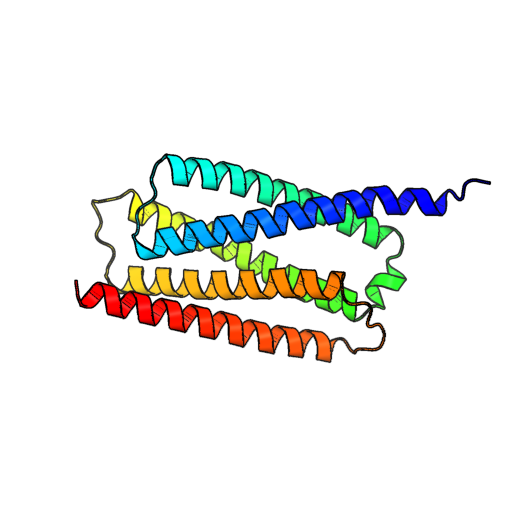 -5.850 -9.451 23.254 1.00 87.31 185 GLN A C 1
ATOM 1496 O O . GLN A 1 185 ? -6.110 -9.350 24.454 1.00 87.31 185 GLN A O 1
ATOM 1501 N N . MET A 1 186 ? -6.298 -8.583 22.347 1.00 81.75 186 MET A N 1
ATOM 1502 C CA . MET A 1 186 ? -7.133 -7.429 22.681 1.00 81.75 186 MET A CA 1
ATOM 1503 C C . MET A 1 186 ? -8.532 -7.859 23.137 1.00 81.75 186 MET A C 1
ATOM 1505 O O . MET A 1 186 ? -9.004 -7.354 24.151 1.00 81.75 186 MET A O 1
ATOM 1509 N N . GLU A 1 187 ? -9.144 -8.861 22.489 1.00 80.94 187 GLU A N 1
ATOM 1510 C CA . GLU A 1 187 ? -10.425 -9.434 22.943 1.00 80.94 187 GLU A CA 1
ATOM 1511 C C . GLU A 1 187 ? -10.338 -10.035 24.351 1.00 80.94 187 GLU A C 1
ATOM 1513 O O . GLU A 1 187 ? -11.281 -9.941 25.134 1.00 80.94 187 GLU A O 1
ATOM 1518 N N . ARG A 1 188 ? -9.214 -10.680 24.685 1.00 79.31 188 ARG A N 1
ATOM 1519 C CA . ARG A 1 188 ? -9.018 -11.255 26.021 1.00 79.31 188 ARG A CA 1
ATOM 1520 C C . ARG A 1 188 ? -8.946 -10.173 27.093 1.00 79.31 188 ARG A C 1
ATOM 1522 O O . ARG A 1 188 ? -9.584 -10.328 28.126 1.00 79.31 188 ARG A O 1
ATOM 1529 N N . LYS A 1 189 ? -8.215 -9.080 26.848 1.00 73.88 189 LYS A N 1
ATOM 1530 C CA . LYS A 1 189 ? -8.085 -7.976 27.816 1.00 73.88 189 LYS A CA 1
ATOM 1531 C C . LYS A 1 189 ? -9.417 -7.275 28.089 1.00 73.88 189 LYS A C 1
ATOM 1533 O O . LYS A 1 189 ? -9.682 -6.947 29.237 1.00 73.88 189 LYS A O 1
ATOM 1538 N N . SER A 1 190 ? -10.272 -7.115 27.078 1.00 65.50 190 SER A N 1
ATOM 1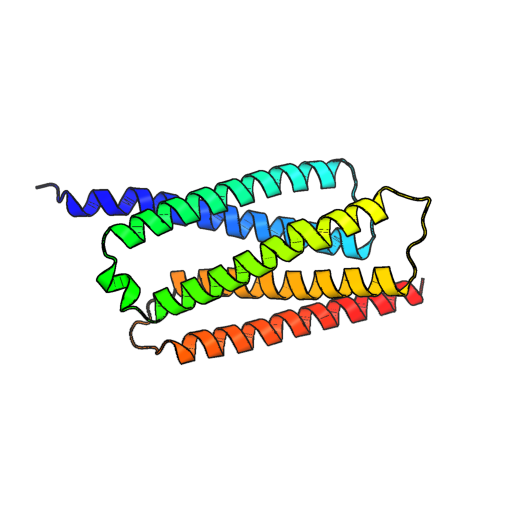539 C CA . SER A 1 190 ? -11.580 -6.464 27.236 1.00 65.50 190 SER A CA 1
ATOM 1540 C C . SER A 1 190 ? -12.633 -7.306 27.969 1.00 65.50 190 SER A C 1
ATOM 1542 O O . SER A 1 190 ? -13.678 -6.774 28.298 1.00 65.50 190 SER A O 1
ATOM 1544 N N . ARG A 1 191 ? -12.413 -8.615 28.180 1.00 59.75 191 ARG A N 1
ATOM 1545 C CA . ARG A 1 191 ? -13.315 -9.475 28.982 1.00 59.75 191 ARG A CA 1
ATOM 1546 C C . ARG A 1 191 ? -12.964 -9.514 30.471 1.00 59.75 191 ARG A C 1
ATOM 1548 O O . ARG A 1 191 ? -13.721 -10.084 31.246 1.00 59.75 191 ARG A O 1
ATOM 1555 N N . VAL A 1 192 ? -11.782 -9.022 30.837 1.00 54.53 192 VAL A N 1
ATOM 1556 C CA . VAL A 1 192 ? -11.257 -9.052 32.214 1.00 54.53 192 VAL A CA 1
ATOM 1557 C C . VAL A 1 192 ? -11.502 -7.714 32.934 1.00 54.53 192 VAL A C 1
ATOM 1559 O O . VAL A 1 192 ? -11.348 -7.647 34.149 1.00 54.53 192 VAL A O 1
ATOM 1562 N N . GLN A 1 193 ? -11.892 -6.671 32.194 1.00 43.66 193 GLN A N 1
ATOM 1563 C CA . GLN A 1 193 ? -12.362 -5.376 32.703 1.00 43.66 193 GLN A CA 1
ATOM 1564 C C . GLN A 1 193 ? -13.887 -5.338 32.708 1.00 43.66 193 GLN A C 1
ATOM 1566 O O . GLN A 1 193 ? -14.433 -4.682 33.618 1.00 43.66 193 GLN A O 1
#

Nearest PDB structures (foldseek):
  3i2w-assembly1_B  TM=2.241E-01  e=2.112E+00  Drosophila melanogaster
  3lll-assembly1_B  TM=1.969E-01  e=3.742E+00  Mus musculus
  4fp4-assembly1_B  TM=1.925E-01  e=4.528E+00  Pyrobaculum calidifontis JCM 11548